Protein AF-W8B097-F1 (afdb_monomer_lite)

Foldseek 3Di:
DQVLLLVLLVQCPDPVRVVVCVVVNVVSVVVVVVVLVVLLVVLLVQLVVLLVLLQDPVDDLCRSLVSNVVSVVVLLVVCVVSVPFPLSVLVSVLLVLLLSQQVLLLVQLVDLVCLALVNLVSQLSNLVSVLVVCVVVVNNVSNCVRNVQSNLSSCLRNFDQADLVSLLVSCVSNLQQALSSLLSSCVPPPDDVVSNVSNNVSNCVGNQVVCVVVVHHDDNGDDSDDPDDDDRDNDRRPVVPDDDDDDPVVVD

Secondary structure (DSSP, 8-state):
-HHHHHHHHHHHH-TTTGGG-HHHHHHHHHHHHHHHHHHHHHHHHHHHTTHHHHT-SSS-HHHHHHHHHHHHHHHHHHHHHTT--HHHHHHHHHHHHHHHHHHHHHHHHH-TTT-SHHHHHHHHHHHHHHHHHHHHHT-HHHHHHHSHHHHHHHHHHHS--SSHHHHHHHHHHTTTS-HHHHHHHTTT----HHHHHHHHHHHIIIIIHHHHHTTPPP-SSPPS---PPPPPPSS--HHHH--SPPTTSTT-

InterPro domains:
  IPR002710 Dilute domain [PF01843] (91-188)
  IPR002710 Dilute domain [PS51126] (1-205)
  IPR002710 Dilute domain [SM01132] (91-195)
  IPR028842 Afadin [PTHR10398] (1-252)

Structure (mmCIF, N/CA/C/O backbone):
data_AF-W8B097-F1
#
_entry.id   AF-W8B097-F1
#
loop_
_atom_site.group_PDB
_atom_site.id
_atom_site.type_symbol
_atom_site.label_atom_id
_atom_site.label_alt_id
_atom_site.label_comp_id
_atom_site.label_asym_id
_atom_site.label_entity_id
_atom_site.label_seq_id
_atom_site.pdbx_PDB_ins_code
_atom_site.Cartn_x
_atom_site.Cartn_y
_atom_site.Cartn_z
_atom_site.occupancy
_atom_site.B_iso_or_equiv
_atom_site.auth_seq_id
_atom_site.auth_comp_id
_atom_site.auth_asym_id
_atom_site.auth_atom_id
_atom_site.pdbx_PDB_model_num
ATOM 1 N N . MET A 1 1 ? 17.555 -0.203 -13.695 1.00 93.00 1 MET A N 1
ATOM 2 C CA . MET A 1 1 ? 16.092 -0.201 -13.915 1.00 93.00 1 MET A CA 1
ATOM 3 C C . MET A 1 1 ? 15.719 0.664 -15.114 1.00 93.00 1 MET A C 1
ATOM 5 O O . MET A 1 1 ? 15.562 0.071 -16.164 1.00 93.00 1 MET A O 1
ATOM 9 N N . ALA A 1 2 ? 15.683 2.005 -15.012 1.00 92.88 2 ALA A N 1
ATOM 10 C CA . ALA A 1 2 ? 15.242 2.903 -16.100 1.00 92.88 2 ALA A CA 1
ATOM 11 C C . ALA A 1 2 ? 15.923 2.629 -17.456 1.00 92.88 2 ALA A C 1
ATOM 13 O O . ALA A 1 2 ? 15.257 2.301 -18.430 1.00 92.88 2 ALA A O 1
ATOM 14 N N . ASN A 1 3 ? 17.259 2.662 -17.496 1.00 93.31 3 ASN A N 1
ATOM 15 C CA . ASN A 1 3 ? 18.010 2.425 -18.736 1.00 93.31 3 ASN A CA 1
ATOM 16 C C . ASN A 1 3 ? 17.746 1.031 -19.325 1.00 93.31 3 ASN A C 1
ATOM 18 O O . ASN A 1 3 ? 17.606 0.888 -20.532 1.00 93.31 3 ASN A O 1
ATOM 22 N N . SER A 1 4 ? 17.664 0.003 -18.475 1.00 95.38 4 SER A N 1
ATOM 23 C CA . SER A 1 4 ? 17.402 -1.372 -18.911 1.00 95.38 4 SER A CA 1
ATOM 24 C C . SER A 1 4 ? 15.991 -1.528 -19.479 1.00 95.38 4 SER A C 1
ATOM 26 O O . SER A 1 4 ? 15.829 -2.221 -20.473 1.00 95.38 4 SER A O 1
ATOM 28 N N . SER A 1 5 ? 14.985 -0.872 -18.886 1.00 95.44 5 SER A N 1
ATOM 29 C CA . SER A 1 5 ? 13.608 -0.908 -19.391 1.00 95.44 5 SER A CA 1
ATOM 30 C C . SER A 1 5 ? 13.450 -0.123 -20.693 1.00 95.44 5 SER A C 1
ATOM 32 O O . SER A 1 5 ? 12.789 -0.607 -21.602 1.00 95.44 5 SER A O 1
ATOM 34 N N . GLU A 1 6 ? 14.105 1.035 -20.816 1.00 94.06 6 GLU A N 1
ATOM 35 C CA . GLU A 1 6 ? 14.140 1.820 -22.061 1.00 94.06 6 GLU A CA 1
ATOM 36 C C . GLU A 1 6 ? 14.826 1.035 -23.187 1.00 94.06 6 GLU A C 1
ATOM 38 O O . GLU A 1 6 ? 14.304 0.930 -24.294 1.00 94.06 6 GLU A O 1
ATOM 43 N N . PHE A 1 7 ? 15.980 0.422 -22.903 1.00 94.38 7 PHE A N 1
ATOM 44 C CA . PHE A 1 7 ? 16.701 -0.344 -23.914 1.00 94.38 7 PHE A CA 1
ATOM 45 C C . PHE A 1 7 ? 15.948 -1.615 -24.320 1.00 94.38 7 PHE A C 1
ATOM 47 O O . PHE A 1 7 ? 15.906 -1.962 -25.499 1.00 94.38 7 PHE A O 1
ATOM 54 N N . LEU A 1 8 ? 15.298 -2.280 -23.364 1.00 94.69 8 LEU A N 1
ATOM 55 C CA . LEU A 1 8 ? 14.417 -3.405 -23.656 1.00 94.69 8 LEU A CA 1
ATOM 56 C C . LEU A 1 8 ? 13.271 -2.997 -24.586 1.00 94.69 8 LEU A C 1
ATOM 58 O O . LEU A 1 8 ? 13.002 -3.708 -25.553 1.00 94.69 8 LEU A O 1
ATOM 62 N N . HIS A 1 9 ? 12.621 -1.865 -24.306 1.00 93.81 9 HIS A N 1
ATOM 63 C CA . HIS A 1 9 ? 11.564 -1.336 -25.162 1.00 93.81 9 HIS A CA 1
ATOM 64 C C . HIS A 1 9 ? 12.088 -1.076 -26.580 1.00 93.81 9 HIS A C 1
ATOM 66 O O . HIS A 1 9 ? 11.507 -1.568 -27.542 1.00 93.81 9 HIS A O 1
ATOM 72 N N . PHE A 1 10 ? 13.243 -0.417 -26.715 1.00 92.12 10 PHE A N 1
ATOM 73 C CA . PHE A 1 10 ? 13.871 -0.173 -28.016 1.00 92.12 10 PHE A CA 1
ATOM 74 C C . PHE A 1 10 ? 14.090 -1.464 -28.822 1.00 92.12 10 PHE A C 1
ATOM 76 O O . PHE A 1 10 ? 13.709 -1.537 -29.990 1.00 92.12 10 PHE A O 1
ATOM 83 N N . LEU A 1 11 ? 14.659 -2.502 -28.198 1.00 93.62 11 LEU A N 1
ATOM 84 C CA . LEU A 1 11 ? 14.900 -3.782 -28.872 1.00 93.62 11 LEU A CA 1
ATOM 85 C C . LEU A 1 11 ? 13.603 -4.473 -29.299 1.00 93.62 11 LEU A C 1
ATOM 87 O O . LEU A 1 11 ? 13.567 -5.073 -30.370 1.00 93.62 11 LEU A O 1
ATOM 91 N N . LYS A 1 12 ? 12.546 -4.389 -28.483 1.00 92.69 12 LYS A N 1
ATOM 92 C CA . LYS A 1 12 ? 11.236 -4.970 -28.806 1.00 92.69 12 LYS A CA 1
ATOM 93 C C . LYS A 1 12 ? 10.537 -4.232 -29.946 1.00 92.69 12 LYS A C 1
ATOM 95 O O . LYS A 1 12 ? 9.942 -4.887 -30.802 1.00 92.69 12 LYS A O 1
ATOM 100 N N . SER A 1 13 ? 10.619 -2.904 -29.951 1.00 90.94 13 SER A N 1
ATOM 101 C CA . SER A 1 13 ? 9.929 -2.027 -30.901 1.00 90.94 13 SER A CA 1
ATOM 102 C C . SER A 1 13 ? 10.590 -1.994 -32.283 1.00 90.94 13 SER A C 1
ATOM 104 O O . SER A 1 13 ? 9.914 -1.751 -33.285 1.00 90.94 13 SER A O 1
ATOM 106 N N . ASP A 1 14 ? 11.897 -2.262 -32.380 1.00 91.12 14 ASP A N 1
ATOM 1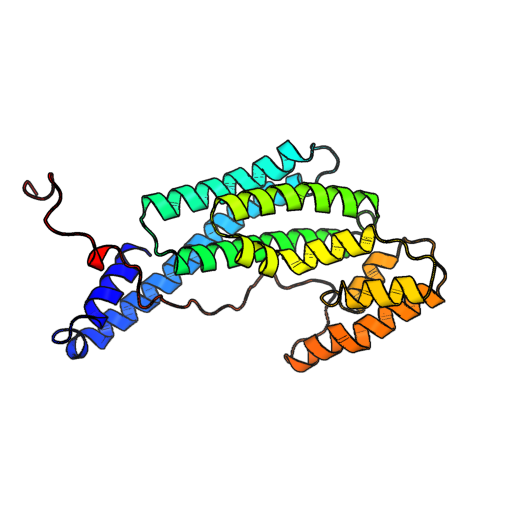07 C CA . ASP A 1 14 ? 12.596 -2.286 -33.666 1.00 91.12 14 ASP A CA 1
ATOM 108 C C . ASP A 1 14 ? 12.285 -3.566 -34.464 1.00 91.12 14 ASP A C 1
ATOM 110 O O . ASP A 1 14 ? 12.695 -4.678 -34.120 1.00 91.12 14 ASP A O 1
ATOM 114 N N . ARG A 1 15 ? 11.592 -3.402 -35.597 1.00 91.50 15 ARG A N 1
ATOM 115 C CA . ARG A 1 15 ? 11.165 -4.505 -36.474 1.00 91.50 15 ARG A CA 1
ATOM 116 C C . ARG A 1 15 ? 12.325 -5.351 -37.009 1.00 91.50 15 ARG A C 1
ATOM 118 O O . ARG A 1 15 ? 12.118 -6.522 -37.324 1.00 91.50 15 ARG A O 1
ATOM 125 N N . HIS A 1 16 ? 13.507 -4.769 -37.179 1.00 93.00 16 HIS A N 1
ATOM 126 C CA . HIS A 1 16 ? 14.660 -5.456 -37.749 1.00 93.00 16 HIS A CA 1
ATOM 127 C C . HIS A 1 16 ? 15.496 -6.148 -36.676 1.00 93.00 16 HIS A C 1
ATOM 129 O O . HIS A 1 16 ? 16.019 -7.226 -36.937 1.00 93.00 16 HIS A O 1
ATOM 135 N N . ILE A 1 17 ? 15.616 -5.559 -35.484 1.00 92.75 17 ILE A N 1
ATOM 136 C CA . ILE A 1 17 ? 16.474 -6.062 -34.402 1.00 92.75 17 ILE A CA 1
ATOM 137 C C . ILE A 1 17 ? 15.725 -7.038 -33.484 1.00 92.75 17 ILE A C 1
ATOM 139 O O . ILE A 1 17 ? 16.338 -7.967 -32.951 1.00 92.75 17 ILE A O 1
ATOM 143 N N . SER A 1 18 ? 14.410 -6.873 -33.308 1.00 93.44 18 SER A N 1
ATOM 144 C CA . SER A 1 18 ? 13.623 -7.619 -32.315 1.00 93.44 18 SER A CA 1
ATOM 145 C C . SER A 1 18 ? 13.780 -9.140 -32.442 1.00 93.44 18 SER A C 1
ATOM 147 O O . SER A 1 18 ? 14.115 -9.813 -31.468 1.00 93.44 18 SER A O 1
ATOM 149 N N . ALA A 1 19 ? 13.692 -9.682 -33.662 1.00 94.19 19 ALA A N 1
ATOM 150 C CA . ALA A 1 19 ? 13.805 -11.124 -33.902 1.00 94.19 19 ALA A CA 1
ATOM 151 C C . ALA A 1 19 ? 15.201 -11.713 -33.602 1.00 94.19 19 ALA A C 1
ATOM 153 O O . ALA A 1 19 ? 15.310 -12.903 -33.317 1.00 94.19 19 ALA A O 1
ATOM 154 N N . PHE A 1 20 ? 16.265 -10.903 -33.646 1.00 95.31 20 PHE A N 1
ATOM 155 C CA . PHE A 1 20 ? 17.644 -11.357 -33.410 1.00 95.31 20 PHE A CA 1
ATOM 156 C C . PHE A 1 20 ? 18.143 -11.063 -31.992 1.00 95.31 20 PHE A C 1
ATOM 158 O O . PHE A 1 20 ? 19.215 -11.526 -31.610 1.00 95.31 20 PHE A O 1
ATOM 165 N N . SER A 1 21 ? 17.385 -10.296 -31.205 1.00 95.62 21 SER A N 1
ATOM 166 C CA . SER A 1 21 ? 17.798 -9.809 -29.885 1.00 95.62 21 SER A CA 1
ATOM 167 C C . SER A 1 21 ? 17.088 -10.498 -28.718 1.00 95.62 21 SER A C 1
ATOM 169 O O . SER A 1 21 ? 17.225 -10.041 -27.588 1.00 95.62 21 SER A O 1
ATOM 171 N N . VAL A 1 22 ? 16.377 -11.608 -28.952 1.00 95.88 22 VAL A N 1
ATOM 172 C CA . VAL A 1 22 ? 15.546 -12.302 -27.943 1.00 95.88 22 VAL A CA 1
ATOM 173 C C . VAL A 1 22 ? 16.305 -12.572 -26.639 1.00 95.88 22 VAL A C 1
ATOM 175 O O . VAL A 1 22 ? 15.839 -12.187 -25.572 1.00 95.88 22 VAL A O 1
ATOM 178 N N . GLN A 1 23 ? 17.523 -13.117 -26.715 1.00 96.62 23 GLN A N 1
ATOM 179 C CA . GLN A 1 23 ? 18.340 -13.374 -25.522 1.00 96.62 23 GLN A CA 1
ATOM 180 C C . GLN A 1 23 ? 18.694 -12.082 -24.764 1.00 96.62 23 GLN A C 1
ATOM 182 O O . GLN A 1 23 ? 18.663 -12.043 -23.537 1.00 96.62 23 GLN A O 1
ATOM 187 N N . ALA A 1 24 ? 19.020 -11.001 -25.478 1.00 96.06 24 ALA A N 1
ATOM 188 C CA . ALA A 1 24 ? 19.292 -9.712 -24.847 1.00 96.06 24 ALA A CA 1
ATOM 189 C C . ALA A 1 24 ? 18.024 -9.124 -24.206 1.00 96.06 24 ALA A C 1
ATOM 191 O O . ALA A 1 24 ? 18.102 -8.540 -23.127 1.00 96.06 24 ALA A O 1
ATOM 192 N N . GLN A 1 25 ? 16.858 -9.308 -24.835 1.00 96.44 25 GLN A N 1
ATOM 193 C CA . GLN A 1 25 ? 15.573 -8.876 -24.287 1.00 96.44 25 GLN A CA 1
ATOM 194 C C . GLN A 1 25 ? 15.241 -9.607 -22.978 1.00 96.44 25 GLN A C 1
ATOM 196 O O . GLN A 1 25 ? 14.824 -8.964 -22.015 1.00 96.44 25 GLN A O 1
ATOM 201 N N . GLU A 1 26 ? 15.471 -10.919 -22.913 1.00 96.25 26 GLU A N 1
ATOM 202 C CA . GLU A 1 26 ? 15.297 -11.719 -21.692 1.00 96.25 26 GLU A CA 1
ATOM 203 C C . GLU A 1 26 ? 16.220 -11.228 -20.568 1.00 96.25 26 GLU A C 1
ATOM 205 O O . GLU A 1 26 ? 15.744 -10.871 -19.489 1.00 96.25 26 GLU A O 1
ATOM 210 N N . VAL A 1 27 ? 17.521 -11.086 -20.846 1.00 97.31 27 VAL A N 1
ATOM 211 C CA . VAL A 1 27 ? 18.508 -10.592 -19.868 1.00 97.31 27 VAL A CA 1
ATOM 212 C C . VAL A 1 27 ? 18.146 -9.194 -19.356 1.00 97.31 27 VAL A C 1
ATOM 214 O O . VAL A 1 27 ? 18.276 -8.901 -18.162 1.00 97.31 27 VAL A O 1
ATOM 217 N N . LEU A 1 28 ? 17.676 -8.304 -20.234 1.00 96.75 28 LEU A N 1
ATOM 218 C CA . LEU A 1 28 ? 17.241 -6.966 -19.836 1.00 96.75 28 LEU A CA 1
ATOM 219 C C . LEU A 1 28 ? 15.964 -7.010 -18.990 1.00 96.75 28 LEU A C 1
ATOM 221 O O . LEU A 1 28 ? 15.888 -6.281 -18.001 1.00 96.75 28 LEU A O 1
ATOM 225 N N . ALA A 1 29 ? 14.993 -7.862 -19.324 1.00 95.88 29 ALA A N 1
ATOM 226 C CA . ALA A 1 29 ? 13.774 -8.030 -18.534 1.00 95.88 29 ALA A CA 1
ATOM 227 C C . ALA A 1 29 ? 14.092 -8.525 -17.113 1.00 95.88 29 ALA A C 1
ATOM 229 O O . ALA A 1 29 ? 13.639 -7.923 -16.135 1.00 95.88 29 ALA A O 1
ATOM 230 N N . GLU A 1 30 ? 14.950 -9.539 -16.983 1.00 96.00 30 GLU A N 1
ATOM 231 C CA . GLU A 1 30 ? 15.433 -10.040 -15.689 1.00 96.00 30 GLU A CA 1
ATOM 232 C C . GLU A 1 30 ? 16.208 -8.973 -14.905 1.00 96.00 30 GLU A C 1
ATOM 234 O O . GLU A 1 30 ? 16.053 -8.831 -13.686 1.00 96.00 30 GLU A O 1
ATOM 239 N N . SER A 1 31 ? 17.013 -8.166 -15.603 1.00 96.81 31 SER A N 1
ATOM 240 C CA . SER A 1 31 ? 17.747 -7.049 -15.001 1.00 96.81 31 SER A CA 1
ATOM 241 C C . SER A 1 31 ? 16.802 -5.978 -14.454 1.00 96.81 31 SER A C 1
ATOM 243 O O . SER A 1 31 ? 17.041 -5.438 -13.369 1.00 96.81 31 SER A O 1
ATOM 245 N N . VAL A 1 32 ? 15.713 -5.667 -15.169 1.00 96.81 32 VAL A N 1
ATOM 246 C CA . VAL A 1 32 ? 14.675 -4.737 -14.696 1.00 96.81 32 VAL A CA 1
ATOM 247 C C . VAL A 1 32 ? 13.980 -5.302 -13.461 1.00 96.81 32 VAL A C 1
ATOM 249 O O . VAL A 1 32 ? 13.890 -4.590 -12.461 1.00 96.81 32 VAL A O 1
ATOM 252 N N . GLN A 1 33 ? 13.568 -6.572 -13.486 1.00 95.88 33 GLN A N 1
ATOM 253 C CA . GLN A 1 33 ? 12.932 -7.239 -12.344 1.00 95.88 33 GLN A CA 1
ATOM 254 C C . GLN A 1 33 ? 13.832 -7.250 -11.104 1.00 95.88 33 GLN A C 1
ATOM 256 O O . GLN A 1 33 ? 13.404 -6.873 -10.012 1.00 95.88 33 GLN A O 1
ATOM 261 N N . THR A 1 34 ? 15.103 -7.618 -11.270 1.00 96.38 34 THR A N 1
ATOM 262 C CA . THR A 1 34 ? 16.076 -7.656 -10.172 1.00 96.38 34 THR A CA 1
ATOM 263 C C . THR A 1 34 ? 16.327 -6.263 -9.602 1.00 96.38 34 THR A C 1
ATOM 265 O O . THR A 1 34 ? 16.314 -6.082 -8.383 1.00 96.38 34 THR A O 1
ATOM 268 N N . ALA A 1 35 ? 16.510 -5.259 -10.465 1.00 96.94 35 ALA A N 1
ATOM 269 C CA . ALA A 1 35 ? 16.709 -3.882 -10.028 1.00 96.94 35 ALA A CA 1
ATOM 270 C C . ALA A 1 35 ? 15.474 -3.319 -9.308 1.00 96.94 35 ALA A C 1
ATOM 272 O O . ALA A 1 35 ? 15.629 -2.646 -8.292 1.00 96.94 35 ALA A O 1
ATOM 273 N N . PHE A 1 36 ? 14.268 -3.613 -9.801 1.00 97.19 36 PHE A N 1
ATOM 274 C CA . PHE A 1 36 ? 13.013 -3.213 -9.166 1.00 97.19 36 PHE A CA 1
ATOM 275 C C . PHE A 1 36 ? 12.879 -3.826 -7.770 1.00 97.19 36 PHE A C 1
ATOM 277 O O . PHE A 1 36 ? 12.673 -3.099 -6.801 1.00 97.19 36 PHE A O 1
ATOM 284 N N . ARG A 1 37 ? 13.081 -5.145 -7.640 1.00 96.12 37 ARG A N 1
ATOM 285 C CA . ARG A 1 37 ? 13.034 -5.845 -6.347 1.00 96.12 37 ARG A CA 1
ATOM 286 C C . ARG A 1 37 ? 14.025 -5.257 -5.344 1.00 96.12 37 ARG A C 1
ATOM 288 O O . ARG A 1 37 ? 13.660 -4.999 -4.201 1.00 96.12 37 ARG A O 1
ATOM 295 N N . ASN A 1 38 ? 15.263 -5.012 -5.770 1.00 97.06 38 ASN A N 1
ATOM 296 C CA . ASN A 1 38 ? 16.281 -4.424 -4.900 1.00 97.06 38 ASN A CA 1
ATOM 297 C C . ASN A 1 38 ? 15.905 -3.001 -4.469 1.00 97.06 38 ASN A C 1
ATOM 299 O O . ASN A 1 38 ? 16.055 -2.668 -3.298 1.00 97.06 38 ASN A O 1
ATOM 303 N N . LEU A 1 39 ? 15.367 -2.188 -5.383 1.00 97.31 39 LEU A N 1
ATOM 304 C CA . LEU A 1 39 ? 14.930 -0.829 -5.072 1.00 97.31 39 LEU A CA 1
ATOM 305 C C . LEU A 1 39 ? 13.760 -0.813 -4.077 1.00 97.31 39 LEU A C 1
ATOM 307 O O . LEU A 1 39 ? 13.784 -0.041 -3.120 1.00 97.31 39 LEU A O 1
ATOM 311 N N . VAL A 1 40 ? 12.772 -1.694 -4.264 1.00 97.06 40 VAL A N 1
ATOM 312 C CA . VAL A 1 40 ? 11.673 -1.888 -3.305 1.00 97.06 40 VAL A CA 1
ATOM 313 C C . VAL A 1 40 ? 12.227 -2.268 -1.933 1.00 97.06 40 VAL A C 1
ATOM 315 O O . VAL A 1 40 ? 11.826 -1.678 -0.934 1.00 97.06 40 VAL A O 1
ATOM 318 N N . ASN A 1 41 ? 13.183 -3.198 -1.870 1.00 96.88 41 ASN A N 1
ATOM 319 C CA . ASN A 1 41 ? 13.795 -3.613 -0.607 1.00 96.88 41 ASN A CA 1
ATOM 320 C C . ASN A 1 41 ? 14.541 -2.468 0.092 1.00 96.88 41 ASN A C 1
ATOM 322 O O . ASN A 1 41 ? 14.410 -2.330 1.305 1.00 96.88 41 ASN A O 1
ATOM 326 N N . CYS A 1 42 ? 15.267 -1.619 -0.643 1.00 98.19 42 CYS A N 1
ATOM 327 C CA . CYS A 1 42 ? 15.917 -0.438 -0.067 1.00 98.19 42 CYS A CA 1
ATOM 328 C C . CYS A 1 42 ? 14.901 0.483 0.622 1.00 98.19 42 CYS A C 1
ATOM 330 O O . CYS A 1 42 ? 15.055 0.791 1.803 1.00 98.19 42 CYS A O 1
ATOM 332 N N . PHE A 1 43 ? 13.815 0.846 -0.066 1.00 98.19 43 PHE A N 1
ATOM 333 C CA . PHE A 1 43 ? 12.801 1.724 0.524 1.00 98.19 43 PHE A CA 1
ATOM 334 C C . PHE A 1 43 ? 11.986 1.051 1.631 1.00 98.19 43 PHE A C 1
ATOM 336 O O . PHE A 1 43 ? 11.601 1.719 2.584 1.00 98.19 43 PHE A O 1
ATOM 343 N N . ARG A 1 44 ? 11.763 -0.268 1.573 1.00 97.50 44 ARG A N 1
ATOM 344 C CA . ARG A 1 44 ? 11.165 -1.019 2.691 1.00 97.50 44 ARG A CA 1
ATOM 345 C C . ARG A 1 44 ? 12.041 -0.966 3.942 1.00 97.50 44 ARG A C 1
ATOM 347 O O . ARG A 1 44 ? 11.515 -0.777 5.036 1.00 97.50 44 ARG A O 1
ATOM 354 N N . MET A 1 45 ? 13.362 -1.082 3.790 1.00 97.75 45 MET A N 1
ATOM 355 C CA . MET A 1 45 ? 14.300 -0.937 4.906 1.00 97.75 45 MET A CA 1
ATOM 356 C C . MET A 1 45 ? 14.258 0.475 5.495 1.00 97.75 45 MET A C 1
ATOM 358 O O . MET A 1 45 ? 14.203 0.611 6.713 1.00 97.75 45 MET A O 1
ATOM 362 N N . GLU A 1 46 ? 14.209 1.517 4.665 1.00 98.06 46 GLU A N 1
ATOM 363 C CA . GLU A 1 46 ? 14.055 2.900 5.142 1.00 98.06 46 GLU A CA 1
ATOM 364 C C . GLU A 1 46 ? 12.707 3.114 5.854 1.00 98.06 46 GLU A C 1
ATOM 366 O O . GLU A 1 46 ? 12.674 3.647 6.960 1.00 98.06 46 GLU A O 1
ATOM 371 N N . LEU A 1 47 ? 11.598 2.619 5.291 1.00 98.38 47 LEU A N 1
ATOM 372 C CA . LEU A 1 47 ? 10.277 2.671 5.931 1.00 98.38 47 LEU A CA 1
ATOM 373 C C . LEU A 1 47 ? 10.248 1.918 7.268 1.00 98.38 47 LEU A C 1
ATOM 375 O O . LEU A 1 47 ? 9.631 2.375 8.225 1.00 98.38 47 LEU A O 1
ATOM 379 N N . SER A 1 48 ? 10.941 0.782 7.377 1.00 97.25 48 SER A N 1
ATOM 380 C CA . SER A 1 48 ? 11.001 0.014 8.631 1.00 97.25 48 SER A CA 1
ATOM 381 C C . SER A 1 48 ? 11.570 0.829 9.800 1.00 97.25 48 SER A C 1
ATOM 383 O O . SER A 1 48 ? 11.205 0.600 10.950 1.00 97.25 48 SER A O 1
ATOM 385 N N . GLN A 1 49 ? 12.420 1.818 9.504 1.00 96.75 49 GLN A N 1
ATOM 386 C CA . GLN A 1 49 ? 13.042 2.687 10.502 1.00 96.75 49 GLN A CA 1
ATOM 387 C C . GLN A 1 49 ? 12.131 3.835 10.951 1.00 96.75 49 GLN A C 1
ATOM 389 O O . GLN A 1 49 ? 12.452 4.485 11.947 1.00 96.75 49 GLN A O 1
ATOM 394 N N . THR A 1 50 ? 11.035 4.093 10.227 1.00 97.56 50 THR A N 1
ATOM 395 C CA . THR A 1 50 ? 10.095 5.194 10.490 1.00 97.56 50 THR A CA 1
ATOM 396 C C . THR A 1 50 ? 8.725 4.716 10.972 1.00 97.56 50 THR A C 1
ATOM 398 O O . THR A 1 50 ? 8.016 5.461 11.650 1.00 97.56 50 THR A O 1
ATOM 401 N N . LEU A 1 51 ? 8.337 3.475 10.661 1.00 97.31 51 LEU A N 1
ATOM 402 C CA . LEU A 1 51 ? 6.993 2.970 10.954 1.00 97.31 51 LEU A CA 1
ATOM 403 C C . LEU A 1 51 ? 6.712 2.776 12.451 1.00 97.31 51 LEU A C 1
ATOM 405 O O . LEU A 1 51 ? 5.571 2.937 12.874 1.00 97.31 51 LEU A O 1
ATOM 409 N N . ASN A 1 52 ? 7.732 2.531 13.277 1.00 95.12 52 ASN A N 1
ATOM 410 C CA . ASN A 1 52 ? 7.551 2.499 14.734 1.00 95.12 52 ASN A CA 1
ATOM 411 C C . ASN A 1 52 ? 7.165 3.881 15.284 1.00 95.12 52 ASN A C 1
ATOM 413 O O . ASN A 1 52 ? 6.303 3.998 16.148 1.00 95.12 52 ASN A O 1
ATOM 417 N N . GLN A 1 53 ? 7.769 4.947 14.757 1.00 96.44 53 GLN A N 1
ATOM 418 C CA . GLN A 1 53 ? 7.439 6.329 15.099 1.00 96.44 53 GLN A CA 1
ATOM 419 C C . GLN A 1 53 ? 6.062 6.707 14.545 1.00 96.44 53 GLN A C 1
ATOM 421 O O . GLN A 1 53 ? 5.286 7.377 15.224 1.00 96.44 53 GLN A O 1
ATOM 426 N N . PHE A 1 54 ? 5.723 6.210 13.352 1.00 97.81 54 PHE A N 1
ATOM 427 C CA . PHE A 1 54 ? 4.389 6.346 12.765 1.00 97.81 54 PHE A CA 1
ATOM 428 C C . PHE A 1 54 ? 3.283 5.669 13.587 1.00 97.81 54 PHE A C 1
ATOM 430 O O . PHE A 1 54 ? 2.115 6.017 13.439 1.00 97.81 54 PHE A O 1
ATOM 437 N N . LEU A 1 55 ? 3.643 4.751 14.484 1.00 97.06 55 LEU A N 1
ATOM 438 C CA . LEU A 1 55 ? 2.760 4.071 15.435 1.00 97.06 55 LEU A CA 1
ATOM 439 C C . LEU A 1 55 ? 3.068 4.468 16.889 1.00 97.06 55 LEU A C 1
ATOM 441 O O . LEU A 1 55 ? 2.750 3.729 17.813 1.00 97.06 55 LEU A O 1
ATOM 445 N N . SER A 1 56 ? 3.696 5.627 17.115 1.00 95.12 56 SER A N 1
ATOM 446 C CA . SER A 1 56 ? 3.946 6.148 18.464 1.00 95.12 56 SER A CA 1
ATOM 447 C C . SER A 1 56 ? 2.794 7.030 18.950 1.00 95.12 56 SER A C 1
ATOM 449 O O . SER A 1 56 ? 2.315 7.878 18.193 1.00 95.12 56 SER A O 1
ATOM 451 N N . GLU A 1 57 ? 2.407 6.891 20.221 1.00 91.81 57 GLU A N 1
ATOM 452 C CA . GLU A 1 57 ? 1.447 7.778 20.913 1.00 91.81 57 GLU A CA 1
ATOM 453 C C . GLU A 1 57 ? 2.056 9.142 21.265 1.00 91.81 57 GLU A C 1
ATOM 455 O O . GLU A 1 57 ? 1.340 10.106 21.508 1.00 91.81 57 GLU A O 1
ATOM 460 N N . THR A 1 58 ? 3.387 9.234 21.316 1.00 92.94 58 THR A N 1
ATOM 461 C CA . THR A 1 58 ? 4.093 10.422 21.827 1.00 92.94 58 THR A CA 1
ATOM 462 C C . THR A 1 58 ? 4.427 11.452 20.755 1.00 92.94 58 THR A C 1
ATOM 464 O O . THR A 1 58 ? 4.893 12.543 21.079 1.00 92.94 58 THR A O 1
ATOM 467 N N . ILE A 1 59 ? 4.227 11.102 19.485 1.00 95.94 59 ILE A N 1
ATOM 468 C CA . ILE A 1 59 ? 4.547 11.944 18.331 1.00 95.94 59 ILE A CA 1
ATOM 469 C C . ILE A 1 59 ? 3.232 12.482 17.766 1.00 95.94 59 ILE A C 1
ATOM 471 O O . ILE A 1 59 ? 2.263 11.738 17.637 1.00 95.94 59 ILE A O 1
ATOM 475 N N . ASP A 1 60 ? 3.178 13.766 17.425 1.00 96.81 60 ASP A N 1
ATOM 476 C CA . ASP A 1 60 ? 2.002 14.345 16.776 1.00 96.81 60 ASP A CA 1
ATOM 477 C C . ASP A 1 60 ? 1.792 13.771 15.358 1.00 96.81 60 ASP A C 1
ATOM 479 O O . ASP A 1 60 ? 2.694 13.177 14.761 1.00 96.81 60 ASP A O 1
ATOM 483 N N . HIS A 1 61 ? 0.578 13.905 14.819 1.00 97.12 61 HIS A N 1
ATOM 484 C CA . HIS A 1 61 ? 0.209 13.280 13.543 1.00 97.12 61 HIS A CA 1
ATOM 485 C C . HIS A 1 61 ? 1.058 13.779 12.368 1.00 97.12 61 HIS A C 1
ATOM 487 O O . HIS A 1 61 ? 1.504 12.956 11.566 1.00 97.12 61 HIS A O 1
ATOM 493 N N . ASP A 1 62 ? 1.327 15.086 12.295 1.00 97.62 62 ASP A N 1
ATOM 494 C CA . ASP A 1 62 ? 2.099 15.699 11.213 1.00 97.62 62 ASP A CA 1
ATOM 495 C C . ASP A 1 62 ? 3.559 15.244 11.239 1.00 97.62 62 ASP A C 1
ATOM 497 O O . ASP A 1 62 ? 4.101 14.843 10.207 1.00 97.62 62 ASP A O 1
ATOM 501 N N . SER A 1 63 ? 4.195 15.234 12.413 1.00 97.88 63 SER A N 1
ATOM 502 C CA . SER A 1 63 ? 5.572 14.755 12.569 1.00 97.88 63 SER A CA 1
ATOM 503 C C . SER A 1 63 ? 5.692 13.263 12.255 1.00 97.88 63 SER A C 1
ATOM 505 O O . SER A 1 63 ? 6.607 12.850 11.539 1.00 97.88 63 SER A O 1
ATOM 507 N N . ALA A 1 64 ? 4.760 12.444 12.753 1.00 97.69 64 ALA A N 1
ATOM 508 C CA . ALA A 1 64 ? 4.743 11.004 12.513 1.00 97.69 64 ALA A CA 1
ATOM 509 C C . ALA A 1 64 ? 4.581 10.689 11.017 1.00 97.69 64 ALA A C 1
ATOM 511 O O . ALA A 1 64 ? 5.385 9.946 10.446 1.00 97.69 64 ALA A O 1
ATOM 512 N N . ALA A 1 65 ? 3.580 11.288 10.363 1.00 98.19 65 ALA A N 1
ATOM 513 C CA . ALA A 1 65 ? 3.368 11.134 8.927 1.00 98.19 65 ALA A CA 1
ATOM 514 C C . ALA A 1 65 ? 4.528 11.724 8.113 1.00 98.19 65 ALA A C 1
ATOM 516 O O . ALA A 1 65 ? 4.955 11.120 7.131 1.00 98.19 65 ALA A O 1
ATOM 517 N N . GLY A 1 66 ? 5.101 12.847 8.551 1.00 98.44 66 GLY A N 1
ATOM 518 C CA . GLY A 1 66 ? 6.236 13.514 7.915 1.00 98.44 66 GLY A CA 1
ATOM 519 C C . GLY A 1 66 ? 7.467 12.617 7.753 1.00 98.44 66 GLY A C 1
ATOM 520 O O . GLY A 1 66 ? 8.133 12.670 6.715 1.00 98.44 66 GLY A O 1
ATOM 521 N N . LEU A 1 67 ? 7.745 11.736 8.720 1.00 98.19 67 LEU A N 1
ATOM 522 C CA . LEU A 1 67 ? 8.840 10.761 8.622 1.00 98.19 67 LEU A CA 1
ATOM 523 C C . LEU A 1 67 ? 8.611 9.752 7.488 1.00 98.19 67 LEU A C 1
ATOM 525 O O . LEU A 1 67 ? 9.512 9.504 6.686 1.00 98.19 67 LEU A O 1
ATOM 529 N N . VAL A 1 68 ? 7.398 9.205 7.378 1.00 98.62 68 VAL A N 1
ATOM 530 C CA . VAL A 1 68 ? 7.025 8.278 6.296 1.00 98.62 68 VAL A CA 1
ATOM 531 C C . VAL A 1 68 ? 7.018 9.002 4.946 1.00 98.62 68 VAL A C 1
ATOM 533 O O . VAL A 1 68 ? 7.601 8.519 3.973 1.00 98.62 68 VAL A O 1
ATOM 536 N N . LEU A 1 69 ? 6.439 10.205 4.895 1.00 98.75 69 LEU A N 1
ATOM 537 C CA . LEU A 1 69 ? 6.393 11.053 3.702 1.00 98.75 69 LEU A CA 1
ATOM 538 C C . LEU A 1 69 ? 7.781 11.462 3.206 1.00 98.75 69 LEU A C 1
ATOM 540 O O . LEU A 1 69 ? 7.969 11.623 2.003 1.00 98.75 69 LEU A O 1
ATOM 544 N N . THR A 1 70 ? 8.768 11.589 4.092 1.00 98.69 70 THR A N 1
ATOM 545 C CA . THR A 1 70 ? 10.157 11.865 3.700 1.00 98.69 70 THR A CA 1
ATOM 546 C C . THR A 1 70 ? 10.738 10.717 2.873 1.00 98.69 70 THR A C 1
ATOM 548 O O . THR A 1 70 ? 11.375 10.959 1.843 1.00 98.69 70 THR A O 1
ATOM 551 N N . VAL A 1 71 ? 10.471 9.466 3.262 1.00 98.75 71 VAL A N 1
ATOM 552 C CA . VAL A 1 71 ? 10.912 8.278 2.512 1.00 98.75 71 VAL A CA 1
ATOM 553 C C . VAL A 1 71 ? 10.169 8.183 1.176 1.00 98.75 71 VAL A C 1
ATOM 555 O O . VAL A 1 71 ? 10.798 8.090 0.121 1.00 98.75 71 VAL A O 1
ATOM 558 N N . LEU A 1 72 ? 8.836 8.292 1.195 1.00 98.81 72 LEU A N 1
ATOM 559 C CA . LEU A 1 72 ? 8.008 8.256 -0.019 1.00 98.81 72 LEU A CA 1
ATOM 560 C C . LEU A 1 72 ? 8.364 9.391 -1.000 1.00 98.81 72 LEU A C 1
ATOM 562 O O . LEU A 1 72 ? 8.483 9.175 -2.208 1.00 98.81 72 LEU A O 1
ATOM 566 N N . GLY A 1 73 ? 8.604 10.595 -0.482 1.00 98.69 73 GLY A N 1
ATOM 567 C CA . GLY A 1 73 ? 9.046 11.760 -1.244 1.00 98.69 73 GLY A CA 1
ATOM 568 C C . GLY A 1 73 ? 10.418 11.558 -1.880 1.00 98.69 73 GLY A C 1
ATOM 569 O O . GLY A 1 73 ? 10.601 11.880 -3.056 1.00 98.69 73 GLY A O 1
ATOM 570 N N . SER A 1 74 ? 11.360 10.966 -1.143 1.00 98.56 74 SER A N 1
ATOM 571 C CA . SER A 1 74 ? 12.698 10.636 -1.648 1.00 98.56 74 SER A CA 1
ATOM 572 C C . SER A 1 74 ? 12.641 9.594 -2.766 1.00 98.56 74 SER A C 1
ATOM 574 O O . SER A 1 74 ? 13.297 9.764 -3.800 1.00 98.56 74 SER A O 1
ATOM 576 N N . ALA A 1 75 ? 11.792 8.570 -2.620 1.00 98.50 75 ALA A N 1
ATOM 577 C CA . ALA A 1 75 ? 11.518 7.605 -3.680 1.00 98.50 75 ALA A CA 1
ATOM 578 C C . ALA A 1 75 ? 10.954 8.287 -4.934 1.00 98.50 75 ALA A C 1
ATOM 580 O O . ALA A 1 75 ? 11.487 8.100 -6.031 1.00 98.50 75 ALA A O 1
ATOM 581 N N . MET A 1 76 ? 9.942 9.149 -4.785 1.00 98.50 76 MET A N 1
ATOM 582 C CA . MET A 1 76 ? 9.337 9.853 -5.920 1.00 98.50 76 MET A CA 1
ATOM 583 C C . MET A 1 76 ? 10.337 10.769 -6.636 1.00 98.50 76 MET A C 1
ATOM 585 O O . MET A 1 76 ? 10.409 10.789 -7.868 1.00 98.50 76 MET A O 1
ATOM 589 N N . ALA A 1 77 ? 11.143 11.512 -5.873 1.00 98.38 77 ALA A N 1
ATOM 590 C CA . ALA A 1 77 ? 12.175 12.387 -6.415 1.00 98.38 77 ALA A CA 1
ATOM 591 C C . ALA A 1 77 ? 13.227 11.601 -7.211 1.00 98.38 77 ALA A C 1
ATOM 593 O O . ALA A 1 77 ? 13.606 12.018 -8.310 1.00 98.38 77 ALA A O 1
ATOM 594 N N . LEU A 1 78 ? 13.664 10.445 -6.699 1.00 98.12 78 LEU A N 1
ATOM 595 C CA . LEU A 1 78 ? 14.599 9.562 -7.394 1.00 98.12 78 LEU A CA 1
ATOM 596 C C . LEU A 1 78 ? 14.015 9.056 -8.719 1.00 98.12 78 LEU A C 1
ATOM 598 O O . LEU A 1 78 ? 14.674 9.172 -9.754 1.00 98.12 78 LEU A O 1
ATOM 602 N N . LEU A 1 79 ? 12.784 8.536 -8.703 1.00 97.31 79 LEU A N 1
ATOM 603 C CA . LEU A 1 79 ? 12.126 7.985 -9.892 1.00 97.31 79 LEU A CA 1
ATOM 604 C C . LEU A 1 79 ? 11.921 9.048 -10.977 1.00 97.31 79 LEU A C 1
ATOM 606 O O . LEU A 1 79 ? 12.249 8.799 -12.139 1.00 97.31 79 LEU A O 1
ATOM 610 N N . ARG A 1 80 ? 11.485 10.259 -10.602 1.00 96.06 80 ARG A N 1
ATOM 611 C CA . ARG A 1 80 ? 11.357 11.398 -11.528 1.00 96.06 80 ARG A CA 1
ATOM 612 C C . ARG A 1 80 ? 12.701 11.824 -12.109 1.00 96.06 80 ARG A C 1
ATOM 614 O O . ARG A 1 80 ? 12.810 12.014 -13.318 1.00 96.06 80 ARG A O 1
ATOM 621 N N . ARG A 1 81 ? 13.740 11.941 -11.273 1.00 96.00 81 ARG A N 1
ATOM 622 C CA . ARG A 1 81 ? 15.092 12.312 -11.724 1.00 96.00 81 ARG A CA 1
ATOM 623 C C . ARG A 1 81 ? 15.655 11.296 -12.715 1.00 96.00 81 ARG A C 1
ATOM 625 O O . ARG A 1 81 ? 16.295 11.682 -13.688 1.00 96.00 81 ARG A O 1
ATOM 632 N N . CYS A 1 82 ? 15.396 10.014 -12.482 1.00 94.50 82 CYS A N 1
ATOM 633 C CA . CYS A 1 82 ? 15.803 8.927 -13.366 1.00 94.50 82 CYS A CA 1
ATOM 634 C C . CYS A 1 82 ? 14.834 8.688 -14.536 1.00 94.50 82 CYS A C 1
ATOM 636 O O . CYS A 1 82 ? 15.061 7.748 -15.293 1.00 94.50 82 CYS A O 1
ATOM 638 N N . ARG A 1 83 ? 13.777 9.506 -14.677 1.00 92.56 83 ARG A N 1
ATOM 639 C CA . ARG A 1 83 ? 12.728 9.383 -15.703 1.00 92.56 83 ARG A CA 1
ATOM 640 C C . ARG A 1 83 ? 12.169 7.964 -15.814 1.00 92.56 83 ARG A C 1
ATOM 642 O O . ARG A 1 83 ? 11.987 7.433 -16.904 1.00 92.56 83 ARG A O 1
ATOM 649 N N . VAL A 1 84 ? 11.938 7.327 -14.670 1.00 95.25 84 VAL A N 1
ATOM 650 C CA . VAL A 1 84 ? 11.332 5.997 -14.635 1.00 95.25 84 VAL A CA 1
ATOM 651 C C . VAL A 1 84 ? 9.905 6.088 -15.171 1.00 95.25 84 VAL A C 1
ATOM 653 O O . VAL A 1 84 ? 9.162 7.000 -14.812 1.00 95.25 84 VAL A O 1
ATOM 656 N N . ASN A 1 85 ? 9.526 5.122 -16.008 1.00 95.25 85 ASN A N 1
ATOM 657 C CA . ASN A 1 85 ? 8.181 5.006 -16.558 1.00 95.25 85 ASN A CA 1
ATOM 658 C C . ASN A 1 85 ? 7.103 5.055 -15.450 1.00 95.25 85 ASN A C 1
ATOM 660 O O . ASN A 1 85 ? 7.282 4.501 -14.357 1.00 95.25 85 ASN A O 1
ATOM 664 N N . ALA A 1 86 ? 5.973 5.707 -15.733 1.00 94.88 86 ALA A N 1
ATOM 665 C CA . ALA A 1 86 ? 4.885 5.885 -14.775 1.00 94.88 86 ALA A CA 1
ATOM 666 C C . ALA A 1 86 ? 4.315 4.549 -14.265 1.00 94.88 86 ALA A C 1
ATOM 668 O O . ALA A 1 86 ? 4.083 4.410 -13.067 1.00 94.88 86 ALA A O 1
ATOM 669 N N . ALA A 1 87 ? 4.182 3.530 -15.120 1.00 95.88 87 ALA A N 1
ATOM 670 C CA . ALA A 1 87 ? 3.686 2.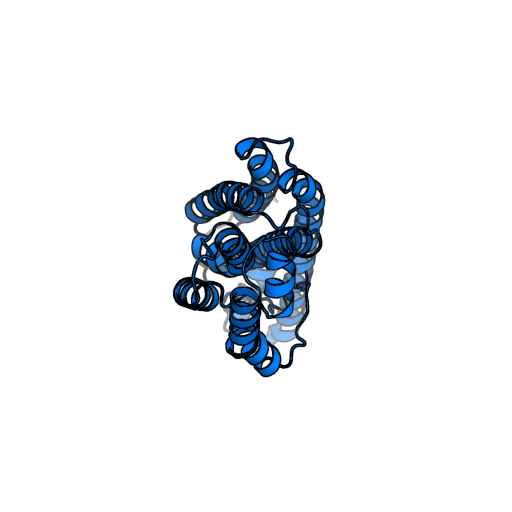213 -14.719 1.00 95.88 87 ALA A CA 1
ATOM 671 C C . ALA A 1 87 ? 4.628 1.512 -13.726 1.00 95.88 87 ALA A C 1
ATOM 673 O O . ALA A 1 87 ? 4.174 0.890 -12.766 1.00 95.88 87 ALA A O 1
ATOM 674 N N . LEU A 1 88 ? 5.948 1.634 -13.915 1.00 96.75 88 LEU A N 1
ATOM 675 C CA . LEU A 1 88 ? 6.936 1.113 -12.960 1.00 96.75 88 LEU A CA 1
ATOM 676 C C . LEU A 1 88 ? 6.917 1.910 -11.649 1.00 96.75 88 LEU A C 1
ATOM 678 O O . LEU A 1 88 ? 7.091 1.339 -10.575 1.00 96.75 88 LEU A O 1
ATOM 682 N N . THR A 1 89 ? 6.671 3.219 -11.730 1.00 97.81 89 THR A N 1
ATOM 683 C CA . THR A 1 89 ? 6.510 4.088 -10.556 1.00 97.81 89 THR A CA 1
ATOM 684 C C . THR A 1 89 ? 5.295 3.669 -9.726 1.00 97.81 89 THR A C 1
ATOM 686 O O . THR A 1 89 ? 5.438 3.425 -8.530 1.00 97.81 89 THR A O 1
ATOM 689 N N . ILE A 1 90 ? 4.128 3.491 -10.354 1.00 97.75 90 ILE A N 1
ATOM 690 C CA . ILE A 1 90 ? 2.893 3.038 -9.692 1.00 97.75 90 ILE A CA 1
ATOM 691 C C . ILE A 1 90 ? 3.097 1.671 -9.033 1.00 97.75 90 ILE A C 1
ATOM 693 O O . ILE A 1 90 ? 2.725 1.484 -7.875 1.00 97.75 90 ILE A O 1
ATOM 697 N N . GLN A 1 91 ? 3.734 0.724 -9.727 1.00 97.81 91 GLN A N 1
ATOM 698 C CA . GLN A 1 91 ? 4.013 -0.603 -9.171 1.00 97.81 91 GLN A CA 1
ATOM 699 C C . GLN A 1 91 ? 4.962 -0.548 -7.969 1.00 97.81 91 GLN A C 1
ATOM 701 O O . GLN A 1 91 ? 4.770 -1.288 -7.003 1.00 97.81 91 GLN A O 1
ATOM 706 N N . LEU A 1 92 ? 5.966 0.337 -7.984 1.00 98.12 92 LEU A N 1
ATOM 707 C CA . LEU A 1 92 ? 6.846 0.530 -6.831 1.00 98.12 92 LEU A CA 1
ATOM 708 C C . LEU A 1 9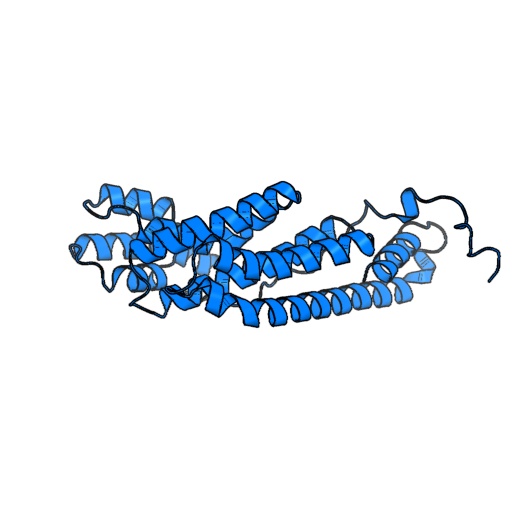2 ? 6.065 1.091 -5.641 1.00 98.12 92 LEU A C 1
ATOM 710 O O . LEU A 1 92 ? 6.159 0.548 -4.544 1.00 98.12 92 LEU A O 1
ATOM 714 N N . PHE A 1 93 ? 5.257 2.132 -5.845 1.00 98.56 93 PHE A N 1
ATOM 715 C CA . PHE A 1 93 ? 4.454 2.705 -4.764 1.00 98.56 93 PHE A CA 1
ATOM 716 C C . PHE A 1 93 ? 3.381 1.747 -4.246 1.00 98.56 93 PHE A C 1
ATOM 718 O O . PHE A 1 93 ? 3.153 1.705 -3.044 1.00 98.56 93 PHE A O 1
ATOM 725 N N . SER A 1 94 ? 2.822 0.890 -5.101 1.00 98.50 94 SER A N 1
ATOM 726 C CA . SER A 1 94 ? 1.930 -0.204 -4.691 1.00 98.50 94 SER A CA 1
ATOM 727 C C . SER A 1 94 ? 2.606 -1.135 -3.674 1.00 98.50 94 SER A C 1
ATOM 729 O O . SER A 1 94 ? 2.023 -1.482 -2.647 1.00 98.50 94 SER A O 1
ATOM 731 N N . GLN A 1 95 ? 3.880 -1.479 -3.902 1.00 98.38 95 GLN A N 1
ATOM 732 C CA . GLN A 1 95 ? 4.682 -2.280 -2.971 1.00 98.38 95 GLN A CA 1
ATOM 733 C C . GLN A 1 95 ? 4.960 -1.559 -1.643 1.00 98.38 95 GLN A C 1
ATOM 735 O O . GLN A 1 95 ? 4.999 -2.212 -0.598 1.00 98.38 95 GLN A O 1
ATOM 740 N N . LEU A 1 96 ? 5.167 -0.237 -1.672 1.00 98.56 96 LEU A N 1
ATOM 741 C CA . LEU A 1 96 ? 5.430 0.562 -0.470 1.00 98.56 96 LEU A CA 1
ATOM 742 C C . LEU A 1 96 ? 4.162 0.794 0.356 1.00 98.56 96 LEU A C 1
ATOM 744 O O . LEU A 1 96 ? 4.194 0.603 1.568 1.00 98.56 96 LEU A O 1
ATOM 748 N N . PHE A 1 97 ? 3.042 1.135 -0.282 1.00 98.75 97 PHE A N 1
ATOM 749 C CA . PHE A 1 97 ? 1.754 1.286 0.393 1.00 98.75 97 PHE A CA 1
ATOM 750 C C . PHE A 1 97 ? 1.291 -0.029 1.015 1.00 98.75 97 PHE A C 1
ATOM 752 O O . PHE A 1 97 ? 0.894 -0.035 2.176 1.00 98.75 97 PHE A O 1
ATOM 759 N N . HIS A 1 98 ? 1.446 -1.158 0.311 1.00 98.62 98 HIS A N 1
ATOM 760 C CA . HIS A 1 98 ? 1.162 -2.474 0.892 1.00 98.62 98 HIS A CA 1
ATOM 761 C C . HIS A 1 98 ? 2.023 -2.745 2.126 1.00 98.62 98 HIS A C 1
ATOM 763 O O . HIS A 1 98 ? 1.523 -3.228 3.138 1.00 98.62 98 HIS A O 1
ATOM 769 N N . TYR A 1 99 ? 3.314 -2.410 2.064 1.00 98.56 99 TYR A N 1
ATOM 770 C CA . TYR A 1 99 ? 4.214 -2.584 3.199 1.00 98.56 99 TYR A CA 1
ATOM 771 C C . TYR A 1 99 ? 3.781 -1.740 4.408 1.00 98.56 99 TYR A C 1
ATOM 773 O O . TYR A 1 99 ? 3.673 -2.278 5.506 1.00 98.56 99 TYR A O 1
ATOM 781 N N . ILE A 1 100 ? 3.455 -0.457 4.205 1.00 98.75 100 ILE A N 1
ATOM 782 C CA . ILE A 1 100 ? 2.916 0.422 5.259 1.00 98.75 100 ILE A CA 1
ATOM 783 C C . ILE A 1 100 ? 1.638 -0.185 5.850 1.00 98.75 100 ILE A C 1
ATOM 785 O O . ILE A 1 100 ? 1.547 -0.359 7.063 1.00 98.75 100 ILE A O 1
ATOM 789 N N . ASN A 1 101 ? 0.687 -0.573 4.994 1.00 98.75 101 ASN A N 1
ATOM 790 C CA . ASN A 1 101 ? -0.567 -1.200 5.399 1.00 98.75 101 ASN A CA 1
ATOM 791 C C . ASN A 1 101 ? -0.336 -2.418 6.295 1.00 98.75 101 ASN A C 1
ATOM 793 O O . ASN A 1 101 ? -0.920 -2.490 7.370 1.00 98.75 101 ASN A O 1
ATOM 797 N N . VAL A 1 102 ? 0.515 -3.358 5.875 1.00 98.25 102 VAL A N 1
ATOM 798 C CA . VAL A 1 102 ? 0.742 -4.607 6.616 1.00 98.25 102 VAL A CA 1
ATOM 799 C C . VAL A 1 102 ? 1.431 -4.355 7.949 1.00 98.25 102 VAL A C 1
ATOM 801 O O . VAL A 1 102 ? 1.005 -4.917 8.953 1.00 98.25 102 VAL A O 1
ATOM 804 N N . ILE A 1 103 ? 2.458 -3.503 7.993 1.00 98.44 103 ILE A N 1
ATOM 805 C CA . ILE A 1 103 ? 3.157 -3.215 9.250 1.00 98.44 103 ILE A CA 1
ATOM 806 C C . ILE A 1 103 ? 2.215 -2.534 10.246 1.00 98.44 103 ILE A C 1
ATOM 808 O O . ILE A 1 103 ? 2.123 -2.974 11.392 1.00 98.44 103 ILE A O 1
ATOM 812 N N . CYS A 1 104 ? 1.471 -1.512 9.816 1.00 98.62 104 CYS A N 1
ATOM 813 C CA . CYS A 1 104 ? 0.510 -0.827 10.679 1.00 98.62 104 CYS A CA 1
ATOM 814 C C . CYS A 1 104 ? -0.614 -1.763 11.134 1.00 98.62 104 CYS A C 1
ATOM 816 O O . CYS A 1 104 ? -0.915 -1.830 12.324 1.00 98.62 104 CYS A O 1
ATOM 818 N N . PHE A 1 105 ? -1.197 -2.524 10.207 1.00 98.75 105 PHE A N 1
ATOM 819 C CA . PHE A 1 105 ? -2.290 -3.443 10.502 1.00 98.75 105 PHE A CA 1
ATOM 820 C C . PHE A 1 105 ? -1.873 -4.555 11.461 1.00 98.75 105 PHE A C 1
ATOM 822 O O . PHE A 1 105 ? -2.528 -4.739 12.485 1.00 98.75 105 PHE A O 1
ATOM 829 N N . ASN A 1 106 ? -0.770 -5.252 11.175 1.00 98.62 106 ASN A N 1
ATOM 830 C CA . ASN A 1 106 ? -0.292 -6.344 12.021 1.00 98.62 106 ASN A CA 1
ATOM 831 C C . ASN A 1 106 ? 0.058 -5.839 13.425 1.00 98.62 106 ASN A C 1
ATOM 833 O O . ASN A 1 106 ? -0.284 -6.486 14.409 1.00 98.62 106 ASN A O 1
ATOM 837 N N . THR A 1 107 ? 0.671 -4.655 13.531 1.00 98.25 107 THR A N 1
ATOM 838 C CA . THR A 1 107 ? 1.013 -4.069 14.836 1.00 98.25 107 THR A CA 1
ATOM 839 C C . THR A 1 107 ? -0.235 -3.770 15.665 1.00 98.25 107 THR A C 1
ATOM 841 O O . THR A 1 107 ? -0.260 -4.088 16.851 1.00 98.25 107 THR A O 1
ATOM 844 N N . ILE A 1 108 ? -1.283 -3.206 15.053 1.00 98.00 108 ILE A N 1
ATOM 845 C CA . ILE A 1 108 ? -2.543 -2.927 15.752 1.00 98.00 108 ILE A CA 1
ATOM 846 C C . ILE A 1 108 ? -3.247 -4.230 16.132 1.00 98.00 108 ILE A C 1
ATOM 848 O O . ILE A 1 108 ? -3.570 -4.429 17.298 1.00 98.00 108 ILE A O 1
ATOM 852 N N . VAL A 1 109 ? -3.463 -5.138 15.176 1.00 98.12 109 VAL A N 1
ATOM 853 C CA . VAL A 1 109 ? -4.276 -6.343 15.404 1.00 98.12 109 VAL A CA 1
ATOM 854 C C . VAL A 1 109 ? -3.623 -7.321 16.390 1.00 98.12 109 VAL A C 1
ATOM 856 O O . VAL A 1 109 ? -4.328 -8.035 17.101 1.00 98.12 109 VAL A O 1
ATOM 859 N N . ALA A 1 110 ? -2.287 -7.340 16.470 1.00 97.56 110 ALA A N 1
ATOM 860 C CA . ALA A 1 110 ? -1.541 -8.166 17.419 1.00 97.56 110 ALA A CA 1
ATOM 861 C C . ALA A 1 110 ? -1.399 -7.521 18.811 1.00 97.56 110 ALA A C 1
ATOM 863 O O . ALA A 1 110 ? -1.019 -8.203 19.765 1.00 97.56 110 ALA A O 1
ATOM 864 N N . ASN A 1 111 ? -1.701 -6.226 18.958 1.00 96.94 111 ASN A N 1
ATOM 865 C CA . ASN A 1 111 ? -1.576 -5.500 20.217 1.00 96.94 111 ASN A CA 1
ATOM 866 C C . ASN A 1 111 ? -2.939 -4.998 20.699 1.00 96.94 111 ASN A C 1
ATOM 868 O O . ASN A 1 111 ? -3.404 -3.927 20.315 1.00 96.94 111 ASN A O 1
ATOM 872 N N . SER A 1 112 ? -3.543 -5.721 21.643 1.00 95.25 112 SER A N 1
ATOM 873 C CA . SER A 1 112 ? -4.870 -5.386 22.171 1.00 95.25 112 SER A CA 1
ATOM 874 C C . SER A 1 112 ? -4.981 -3.977 22.768 1.00 95.25 112 SER A C 1
ATOM 876 O O . SER A 1 112 ? -6.080 -3.435 22.818 1.00 95.25 112 SER A O 1
ATOM 878 N N . HIS A 1 113 ? -3.877 -3.363 23.215 1.00 95.38 113 HIS A N 1
ATOM 879 C CA . HIS A 1 113 ? -3.886 -1.974 23.694 1.00 95.38 113 HIS A CA 1
ATOM 880 C C . HIS A 1 113 ? -4.123 -0.957 22.568 1.00 95.38 113 HIS A C 1
ATOM 882 O O . HIS A 1 113 ? -4.650 0.124 22.822 1.00 95.38 113 HIS A O 1
ATOM 888 N N . MET A 1 114 ? -3.776 -1.316 21.331 1.00 97.38 114 MET A N 1
ATOM 889 C CA . MET A 1 114 ? -4.000 -0.497 20.140 1.00 97.38 114 MET A CA 1
ATOM 890 C C . MET A 1 114 ? -5.365 -0.750 19.489 1.00 97.38 114 MET A C 1
ATOM 892 O O . MET A 1 114 ? -5.809 0.042 18.663 1.00 97.38 114 MET A O 1
ATOM 896 N N . CYS A 1 115 ? -6.080 -1.806 19.880 1.00 97.62 115 CYS A N 1
ATOM 897 C CA . CYS A 1 115 ? -7.437 -2.099 19.412 1.00 97.62 115 CYS A CA 1
ATOM 898 C C . CYS A 1 115 ? -8.479 -1.202 20.107 1.00 97.62 115 CYS A C 1
ATOM 900 O O . CYS A 1 115 ? -9.343 -1.679 20.841 1.00 97.62 115 CYS A O 1
ATOM 902 N N . THR A 1 116 ? -8.380 0.115 19.919 1.00 96.94 116 THR A N 1
ATOM 903 C CA . THR A 1 116 ? -9.287 1.102 20.526 1.00 96.94 116 THR A CA 1
ATOM 904 C C . THR A 1 116 ? -9.733 2.154 19.514 1.00 96.94 116 THR A C 1
ATOM 906 O O . THR A 1 116 ? -9.043 2.419 18.530 1.00 96.94 116 THR A O 1
ATOM 909 N N . ALA A 1 117 ? -10.874 2.799 19.776 1.00 97.06 117 ALA A N 1
ATOM 910 C CA . ALA A 1 117 ? -11.379 3.888 18.939 1.00 97.06 117 ALA A CA 1
ATOM 911 C C . ALA A 1 117 ? -10.388 5.062 18.826 1.00 97.06 117 ALA A C 1
ATOM 913 O O . ALA A 1 117 ? -10.273 5.654 17.756 1.00 97.06 117 ALA A O 1
ATOM 914 N N . GLU A 1 118 ? -9.639 5.358 19.895 1.00 96.75 118 GLU A N 1
ATOM 915 C CA . GLU A 1 118 ? -8.607 6.405 19.895 1.00 96.75 118 GLU A CA 1
ATOM 916 C C . GLU A 1 118 ? -7.497 6.080 18.891 1.00 96.75 118 GLU A C 1
ATOM 918 O O . GLU A 1 118 ? -7.164 6.894 18.036 1.00 96.75 118 GLU A O 1
ATOM 923 N N . TRP A 1 119 ? -6.989 4.848 18.916 1.00 97.62 119 TRP A N 1
ATOM 924 C CA . TRP A 1 119 ? -5.996 4.390 17.947 1.00 97.62 119 TRP A CA 1
ATOM 925 C C . TRP A 1 119 ? -6.538 4.334 16.518 1.00 97.62 119 TRP A C 1
ATOM 927 O O . TRP A 1 119 ? -5.823 4.684 15.579 1.00 97.62 119 TRP A O 1
ATOM 937 N N . GLY A 1 120 ? -7.810 3.965 16.340 1.00 98.00 120 GLY A N 1
ATOM 938 C CA . GLY A 1 120 ? -8.480 4.071 15.044 1.00 98.00 120 GLY A CA 1
ATOM 939 C C . GLY A 1 120 ? -8.487 5.510 14.515 1.00 98.00 120 GLY A C 1
ATOM 940 O O . GLY A 1 120 ? -8.183 5.740 13.341 1.00 98.00 120 GLY A O 1
ATOM 941 N N . LYS A 1 121 ? -8.756 6.490 15.384 1.00 98.25 121 LYS A N 1
ATOM 942 C CA . LYS A 1 121 ? -8.720 7.913 15.031 1.00 98.25 121 LYS A CA 1
ATOM 943 C C . LYS A 1 121 ? -7.307 8.377 14.679 1.00 98.25 121 LYS A C 1
ATOM 945 O O . LYS A 1 121 ? -7.112 8.912 13.589 1.00 98.25 121 LYS A O 1
ATOM 950 N N . VAL A 1 122 ? -6.321 8.082 15.535 1.00 98.25 122 VAL A N 1
ATOM 951 C CA . VAL A 1 122 ? -4.899 8.381 15.284 1.00 98.25 122 VAL A CA 1
ATOM 952 C C . VAL A 1 122 ? -4.465 7.840 13.927 1.00 98.25 122 VAL A C 1
ATOM 954 O O . VAL A 1 122 ? -3.787 8.536 13.166 1.00 98.25 122 VAL A O 1
ATOM 957 N N . MET A 1 123 ? -4.865 6.605 13.614 1.00 98.44 123 MET A N 1
ATOM 958 C CA . MET A 1 123 ? -4.488 5.972 12.363 1.00 98.44 123 MET A CA 1
ATOM 959 C C . MET A 1 123 ? -5.162 6.639 11.157 1.00 98.44 123 MET A C 1
ATOM 961 O O . MET A 1 123 ? -4.505 6.897 10.154 1.00 98.44 123 MET A O 1
ATOM 965 N N . SER A 1 124 ? -6.448 6.977 11.261 1.00 98.56 124 SER A N 1
ATOM 966 C CA . SER A 1 124 ? -7.181 7.646 10.175 1.00 98.56 124 SER A CA 1
ATOM 967 C C . SER A 1 124 ? -6.570 9.004 9.831 1.00 98.56 124 SER A C 1
ATOM 969 O O . SER A 1 124 ? -6.320 9.292 8.664 1.00 98.56 124 SER A O 1
ATOM 971 N N . GLU A 1 125 ? -6.258 9.814 10.845 1.00 98.44 125 GLU A N 1
ATOM 972 C CA . GLU A 1 125 ? -5.662 11.142 10.656 1.00 98.44 125 GLU A CA 1
ATOM 973 C C . GLU A 1 125 ? -4.272 11.050 10.009 1.00 98.44 125 GLU A C 1
ATOM 975 O O . GLU A 1 125 ? -3.940 11.817 9.107 1.00 98.44 125 GLU A O 1
ATOM 980 N N . ARG A 1 126 ? -3.460 10.066 10.415 1.00 98.62 126 ARG A N 1
ATOM 981 C CA . ARG A 1 126 ? -2.124 9.859 9.840 1.00 98.62 126 ARG A CA 1
ATOM 982 C C . ARG A 1 126 ? -2.166 9.290 8.418 1.00 98.62 126 ARG A C 1
ATOM 984 O O . ARG A 1 126 ? -1.355 9.702 7.591 1.00 98.62 126 ARG A O 1
ATOM 991 N N . LEU A 1 127 ? -3.084 8.369 8.115 1.00 98.69 127 LEU A N 1
ATOM 992 C CA . LEU A 1 127 ? -3.248 7.817 6.762 1.00 98.69 127 LEU A CA 1
ATOM 993 C C . LEU A 1 127 ? -3.760 8.865 5.779 1.00 98.69 127 LEU A C 1
ATOM 995 O O . LEU A 1 127 ? -3.227 8.947 4.675 1.00 98.69 127 LEU A O 1
ATOM 999 N N . GLN A 1 128 ? -4.678 9.735 6.205 1.00 98.75 128 GLN A N 1
ATOM 1000 C CA . GLN A 1 128 ? -5.187 10.825 5.374 1.00 98.75 128 GLN A CA 1
ATOM 1001 C C . GLN A 1 128 ? -4.063 11.744 4.865 1.00 98.75 128 GLN A C 1
ATOM 1003 O O . GLN A 1 128 ? -4.102 12.211 3.727 1.00 98.75 128 GLN A O 1
ATOM 1008 N N . LEU A 1 129 ? -3.024 11.983 5.674 1.00 98.81 129 LEU A N 1
ATOM 1009 C CA . LEU A 1 129 ? -1.847 12.750 5.249 1.00 98.81 129 LEU A CA 1
ATOM 1010 C C . LEU A 1 129 ? -1.041 12.025 4.157 1.00 98.81 129 LEU A C 1
ATOM 1012 O O . LEU A 1 129 ? -0.544 12.673 3.231 1.00 98.81 129 LEU A O 1
ATOM 1016 N N . LEU A 1 130 ? -0.921 10.695 4.240 1.00 98.81 130 LEU A N 1
ATOM 1017 C CA . LEU A 1 130 ? -0.258 9.888 3.208 1.00 98.81 130 LEU A CA 1
ATOM 1018 C C . LEU A 1 130 ? -1.071 9.856 1.909 1.00 98.81 130 LEU A C 1
ATOM 1020 O O . LEU A 1 130 ? -0.499 9.998 0.829 1.00 98.81 130 LEU A O 1
ATOM 1024 N N . GLU A 1 131 ? -2.389 9.714 2.012 1.00 98.81 131 GLU A N 1
ATOM 1025 C CA . GLU A 1 131 ? -3.318 9.672 0.879 1.00 98.81 131 GLU A CA 1
ATOM 1026 C C . GLU A 1 131 ? -3.382 11.010 0.147 1.00 98.81 131 GLU A C 1
ATOM 1028 O O . GLU A 1 131 ? -3.217 11.053 -1.070 1.00 98.81 131 GLU A O 1
ATOM 1033 N N . LEU A 1 132 ? -3.492 12.122 0.880 1.00 98.75 132 LEU A N 1
ATOM 1034 C CA . LEU A 1 132 ? -3.459 13.464 0.295 1.00 98.75 132 LEU A CA 1
ATOM 1035 C C . LEU A 1 132 ? -2.127 13.737 -0.417 1.00 98.75 132 LEU A C 1
ATOM 1037 O O . LEU A 1 132 ? -2.075 14.426 -1.440 1.00 98.75 132 LEU A O 1
ATOM 1041 N N . TRP A 1 133 ? -1.019 13.219 0.117 1.00 98.69 133 TRP A N 1
ATOM 1042 C CA . TRP A 1 133 ? 0.258 13.284 -0.582 1.00 98.69 133 TRP A CA 1
ATOM 1043 C C . TRP A 1 133 ? 0.250 12.429 -1.854 1.00 98.69 133 TRP A C 1
ATOM 1045 O O . TRP A 1 133 ? 0.715 12.910 -2.889 1.00 98.69 133 TRP A O 1
ATOM 1055 N N . ALA A 1 134 ? -0.283 11.205 -1.795 1.00 98.81 134 ALA A N 1
ATOM 1056 C CA . ALA A 1 134 ? -0.364 10.295 -2.934 1.00 98.81 134 ALA A CA 1
ATOM 1057 C C . ALA A 1 134 ? -1.212 10.884 -4.072 1.00 98.81 134 ALA A C 1
ATOM 1059 O O . ALA A 1 134 ? -0.759 10.883 -5.215 1.00 98.81 134 ALA A O 1
ATOM 1060 N N . GLU A 1 135 ? -2.362 11.483 -3.759 1.00 98.62 135 GLU A N 1
ATOM 1061 C CA . GLU A 1 135 ? -3.219 12.205 -4.711 1.00 98.62 135 GLU A CA 1
ATOM 1062 C C . GLU A 1 135 ? -2.442 13.318 -5.430 1.00 98.62 135 GLU A C 1
ATOM 1064 O O . GLU A 1 135 ? -2.421 13.401 -6.657 1.00 98.62 135 GLU A O 1
ATOM 1069 N N . ARG A 1 136 ? -1.672 14.127 -4.690 1.00 98.44 136 ARG A N 1
ATOM 1070 C CA . ARG A 1 136 ? -0.814 15.171 -5.286 1.00 98.44 136 ARG A CA 1
ATOM 1071 C C . ARG A 1 136 ? 0.295 14.616 -6.185 1.00 98.44 136 ARG A C 1
ATOM 1073 O O . ARG A 1 136 ? 0.878 15.376 -6.961 1.00 98.44 136 ARG A O 1
ATOM 1080 N N . GLN A 1 137 ? 0.639 13.334 -6.062 1.00 98.12 137 GLN A N 1
ATOM 1081 C CA . GLN A 1 137 ? 1.607 12.663 -6.932 1.00 98.12 137 GLN A CA 1
ATOM 1082 C C . GLN A 1 137 ? 0.964 11.897 -8.100 1.00 98.12 137 GLN A C 1
ATOM 1084 O O . GLN A 1 137 ? 1.721 11.418 -8.947 1.00 98.12 137 GLN A O 1
ATOM 1089 N N . GLY A 1 138 ? -0.370 11.794 -8.172 1.00 97.88 138 GLY A N 1
ATOM 1090 C CA . GLY A 1 138 ? -1.076 10.942 -9.137 1.00 97.88 138 GLY A CA 1
ATOM 1091 C C . GLY A 1 138 ? -1.013 9.450 -8.782 1.00 97.88 138 GLY A C 1
ATOM 1092 O O . GLY A 1 138 ? -0.856 8.606 -9.665 1.00 97.88 138 GLY A O 1
ATOM 1093 N N . LEU A 1 139 ? -1.002 9.129 -7.486 1.00 98.56 139 LEU A N 1
ATOM 1094 C CA . LEU A 1 139 ? -0.889 7.773 -6.936 1.00 98.56 139 LEU A CA 1
ATOM 1095 C C . LEU A 1 139 ? -2.120 7.363 -6.108 1.00 98.56 139 LEU A C 1
ATOM 1097 O O . LEU A 1 139 ? -2.067 6.345 -5.419 1.00 98.56 139 LEU A O 1
ATOM 1101 N N . GLU A 1 140 ? -3.211 8.127 -6.170 1.00 98.31 140 GLU A N 1
ATOM 1102 C CA . GLU A 1 140 ? -4.433 7.934 -5.383 1.00 98.31 140 GLU A CA 1
ATOM 1103 C C . GLU A 1 140 ? -4.995 6.515 -5.516 1.00 98.31 140 GLU A C 1
ATOM 1105 O O . GLU A 1 140 ? -5.185 5.838 -4.514 1.00 98.31 140 GLU A O 1
ATOM 1110 N N . LEU A 1 141 ? -5.113 5.983 -6.736 1.00 98.31 141 LEU A N 1
ATOM 1111 C CA . LEU A 1 141 ? -5.658 4.637 -6.954 1.00 98.31 141 LEU A CA 1
ATOM 1112 C C . LEU A 1 141 ? -4.791 3.535 -6.327 1.00 98.31 141 LEU A C 1
ATOM 1114 O O . LEU A 1 141 ? -5.306 2.523 -5.847 1.00 98.31 141 LEU A O 1
ATOM 1118 N N . ALA A 1 142 ? -3.468 3.716 -6.333 1.00 98.06 142 ALA A N 1
ATOM 1119 C CA . ALA A 1 142 ? -2.551 2.770 -5.707 1.00 98.06 142 ALA A CA 1
ATOM 1120 C C . ALA A 1 142 ? -2.629 2.859 -4.177 1.00 98.06 142 ALA A C 1
ATOM 1122 O O . ALA A 1 142 ? -2.624 1.823 -3.511 1.00 98.06 142 ALA A O 1
ATOM 1123 N N . ALA A 1 143 ? -2.723 4.073 -3.626 1.00 98.62 143 ALA A N 1
ATOM 1124 C CA . ALA A 1 143 ? -2.901 4.294 -2.195 1.00 98.62 143 ALA A CA 1
ATOM 1125 C C . ALA A 1 143 ? -4.232 3.701 -1.709 1.00 98.62 143 ALA A C 1
ATOM 1127 O O . ALA A 1 143 ? -4.215 2.851 -0.820 1.00 98.62 143 ALA A O 1
ATOM 1128 N N . ASP A 1 144 ? -5.345 4.034 -2.366 1.00 98.00 144 ASP A N 1
ATOM 1129 C CA . ASP A 1 144 ? -6.685 3.525 -2.056 1.00 98.00 144 ASP A CA 1
ATOM 1130 C C . ASP A 1 144 ? -6.716 1.997 -2.050 1.00 98.00 144 ASP A C 1
ATOM 1132 O O . ASP A 1 144 ? -7.255 1.372 -1.137 1.00 98.00 144 ASP A O 1
ATOM 1136 N N . CYS A 1 145 ? -6.104 1.367 -3.056 1.00 97.50 145 CYS A N 1
ATOM 1137 C CA . CYS A 1 145 ? -6.076 -0.085 -3.167 1.00 97.50 145 CYS A CA 1
ATOM 1138 C C . CYS A 1 145 ? -5.234 -0.737 -2.059 1.00 97.50 145 CYS A C 1
ATOM 1140 O O . CYS A 1 145 ? -5.668 -1.719 -1.447 1.00 97.50 145 CYS A O 1
ATOM 1142 N N . HIS A 1 146 ? -4.031 -0.217 -1.806 1.00 98.44 146 HIS A N 1
ATOM 1143 C CA . HIS A 1 146 ? -3.034 -0.891 -0.971 1.00 98.44 146 HIS A CA 1
ATOM 1144 C C . HIS A 1 146 ? -3.031 -0.463 0.502 1.00 98.44 146 HIS A C 1
ATOM 1146 O O . HIS A 1 146 ? -2.477 -1.196 1.318 1.00 98.44 146 HIS A O 1
ATOM 1152 N N . LEU A 1 147 ? -3.689 0.644 0.863 1.00 98.62 147 LEU A N 1
ATOM 1153 C CA . LEU A 1 147 ? -3.954 1.063 2.250 1.00 98.62 147 LEU A CA 1
ATOM 1154 C C . LEU A 1 147 ? -5.357 0.661 2.739 1.00 98.62 147 LEU A C 1
ATOM 1156 O O . LEU A 1 147 ? -5.697 0.852 3.906 1.00 98.62 147 LEU A O 1
ATOM 1160 N N . ALA A 1 148 ? -6.178 0.053 1.875 1.00 98.00 148 ALA A N 1
ATOM 1161 C CA . ALA A 1 148 ? -7.581 -0.239 2.164 1.00 98.00 148 ALA A CA 1
ATOM 1162 C C . ALA A 1 148 ? -7.818 -1.015 3.468 1.00 98.00 148 ALA A C 1
ATOM 1164 O O . ALA A 1 148 ? -8.796 -0.755 4.165 1.00 98.00 148 ALA A O 1
ATOM 1165 N N . LYS A 1 149 ? -6.969 -1.996 3.801 1.00 98.12 149 LYS A N 1
A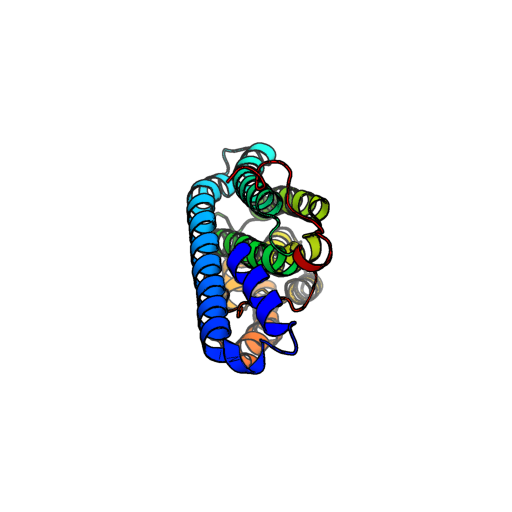TOM 1166 C CA . LYS A 1 149 ? -7.200 -2.845 4.979 1.00 98.12 149 LYS A CA 1
ATOM 1167 C C . LYS A 1 149 ? -6.944 -2.082 6.278 1.00 98.12 149 LYS A C 1
ATOM 1169 O O . LYS A 1 149 ? -7.779 -2.159 7.177 1.00 98.12 149 LYS A O 1
ATOM 1174 N N . ILE A 1 150 ? -5.851 -1.324 6.376 1.00 98.69 150 ILE A N 1
ATOM 1175 C CA . ILE A 1 150 ? -5.587 -0.490 7.553 1.00 98.69 150 ILE A CA 1
ATOM 1176 C C . ILE A 1 150 ? -6.629 0.630 7.694 1.00 98.69 150 ILE A C 1
ATOM 1178 O O . ILE A 1 150 ? -7.076 0.888 8.809 1.00 98.69 150 ILE A O 1
ATOM 1182 N N . ASN A 1 151 ? -7.122 1.196 6.587 1.00 98.69 151 ASN A N 1
ATOM 1183 C CA . ASN A 1 151 ? -8.246 2.137 6.611 1.00 98.69 151 ASN A CA 1
ATOM 1184 C C . ASN A 1 151 ? -9.536 1.497 7.137 1.00 98.69 151 ASN A C 1
ATOM 1186 O O . ASN A 1 151 ? -10.171 2.035 8.041 1.00 98.69 151 ASN A O 1
ATOM 1190 N N . GLN A 1 152 ? -9.904 0.314 6.634 1.00 98.44 152 GLN A N 1
ATOM 1191 C CA . GLN A 1 152 ? -11.074 -0.416 7.133 1.00 98.44 152 GLN A CA 1
ATOM 1192 C C . GLN A 1 152 ? -10.913 -0.825 8.604 1.00 98.44 152 GLN A C 1
ATOM 1194 O O . GLN A 1 152 ? -11.891 -0.793 9.344 1.00 98.44 152 GLN A O 1
ATOM 1199 N N . CYS A 1 153 ? -9.701 -1.168 9.049 1.00 98.56 153 CYS A N 1
ATOM 1200 C CA . CYS A 1 153 ? -9.388 -1.421 10.458 1.00 98.56 153 CYS A CA 1
ATOM 1201 C C . CYS A 1 153 ? -9.617 -0.170 11.316 1.00 98.56 153 CYS A C 1
ATOM 1203 O O . CYS A 1 153 ? -10.294 -0.233 12.341 1.00 98.56 153 CYS A O 1
ATOM 1205 N N . ALA A 1 154 ? -9.092 0.978 10.885 1.00 98.44 154 ALA A N 1
ATOM 1206 C CA . ALA A 1 154 ? -9.251 2.246 11.583 1.00 98.44 154 ALA A CA 1
ATOM 1207 C C . ALA A 1 154 ? -10.728 2.672 11.659 1.00 98.44 154 ALA A C 1
ATOM 1209 O O . ALA A 1 154 ? -11.203 3.066 12.727 1.00 98.44 154 ALA A O 1
ATOM 1210 N N . GLN A 1 155 ? -11.476 2.523 10.559 1.00 98.12 155 GLN A N 1
ATOM 1211 C CA . GLN A 1 155 ? -12.923 2.738 10.510 1.00 98.12 155 GLN A CA 1
ATOM 1212 C C . GLN A 1 155 ? -13.662 1.801 11.474 1.00 98.12 155 GLN A C 1
ATOM 1214 O O . GLN A 1 155 ? -14.514 2.251 12.238 1.00 98.12 155 GLN A O 1
ATOM 1219 N N . PHE A 1 156 ? -13.317 0.510 11.475 1.00 97.75 156 PHE A N 1
ATOM 1220 C CA . PHE A 1 156 ? -13.940 -0.492 12.336 1.00 97.75 156 PHE A CA 1
ATOM 1221 C C . PHE A 1 156 ? -13.762 -0.169 13.823 1.00 97.75 156 PHE A C 1
ATOM 1223 O O . PHE A 1 156 ? -14.722 -0.242 14.588 1.00 97.75 156 PHE A O 1
ATOM 1230 N N . LEU A 1 157 ? -12.559 0.238 14.235 1.00 97.62 157 LEU A N 1
ATOM 1231 C CA . LEU A 1 157 ? -12.266 0.606 15.623 1.00 97.62 157 LEU A CA 1
ATOM 1232 C C . LEU A 1 157 ? -13.065 1.829 16.099 1.00 97.62 157 LEU A C 1
ATOM 1234 O O . LEU A 1 157 ? -13.456 1.886 17.261 1.00 97.62 157 LEU A O 1
ATOM 1238 N N . GLN A 1 158 ? -13.334 2.790 15.213 1.00 97.25 158 GLN A N 1
ATOM 1239 C CA . GLN A 1 158 ? -14.054 4.027 15.549 1.00 97.25 158 GLN A CA 1
ATOM 1240 C C . GLN A 1 158 ? -15.575 3.905 15.457 1.00 97.25 158 GLN A C 1
ATOM 1242 O O . GLN A 1 158 ? -16.295 4.662 16.110 1.00 97.25 158 GLN A O 1
ATOM 1247 N N . ALA A 1 159 ? -16.075 3.001 14.617 1.00 96.69 159 ALA A N 1
ATOM 1248 C CA . ALA A 1 159 ? -17.498 2.897 14.351 1.00 96.69 159 ALA A CA 1
ATOM 1249 C C . ALA A 1 159 ? -18.287 2.475 15.607 1.00 96.69 159 ALA A C 1
ATOM 1251 O O . ALA A 1 159 ? -17.813 1.630 16.382 1.00 96.69 159 ALA A O 1
ATOM 1252 N N . PRO A 1 160 ? -19.501 3.026 15.806 1.00 94.06 160 PRO A N 1
ATOM 1253 C CA . PRO A 1 160 ? -20.390 2.594 16.874 1.00 94.06 160 PRO A CA 1
ATOM 1254 C C . PRO A 1 160 ? -20.818 1.137 16.662 1.00 94.06 160 PRO A C 1
ATOM 1256 O O . PRO A 1 160 ? -21.036 0.686 15.539 1.00 94.06 160 PRO A O 1
ATOM 1259 N N . LYS A 1 161 ? -20.923 0.401 17.771 1.00 94.25 161 LYS A N 1
ATOM 1260 C CA . LYS A 1 161 ? -21.253 -1.032 17.806 1.00 94.25 161 LYS A CA 1
ATOM 1261 C C . LYS A 1 161 ? -22.371 -1.285 18.811 1.00 94.25 161 LYS A C 1
ATOM 1263 O O . LYS A 1 161 ? -22.214 -2.051 19.760 1.00 94.25 161 LYS A O 1
ATOM 1268 N N . SER A 1 162 ? -23.476 -0.559 18.656 1.00 94.50 162 SER A N 1
ATOM 1269 C CA . SER A 1 162 ? -24.585 -0.538 19.615 1.00 94.50 162 SER A CA 1
ATOM 1270 C C . SER A 1 162 ? -25.742 -1.464 19.231 1.00 94.50 162 SER A C 1
ATOM 1272 O O . SER A 1 162 ? -26.529 -1.857 20.094 1.00 94.50 162 SER A O 1
ATOM 1274 N N . SER A 1 163 ? -25.830 -1.866 17.959 1.00 96.44 163 SER A N 1
ATOM 1275 C CA . SER A 1 163 ? -26.883 -2.750 17.454 1.00 96.44 163 SER A CA 1
ATOM 1276 C C . SER A 1 163 ? -26.372 -3.777 16.441 1.00 96.44 163 SER A C 1
ATOM 1278 O O . SER A 1 163 ? -25.276 -3.662 15.894 1.00 96.44 163 SER A O 1
ATOM 1280 N N . VAL A 1 164 ? -27.187 -4.804 16.186 1.00 96.00 164 VAL A N 1
ATOM 1281 C CA . VAL A 1 164 ? -26.897 -5.826 15.167 1.00 96.00 164 VAL A CA 1
ATOM 1282 C C . VAL A 1 164 ? -26.868 -5.213 13.765 1.00 96.00 164 VAL A C 1
ATOM 1284 O O . VAL A 1 164 ? -25.981 -5.548 12.990 1.00 96.00 164 VAL A O 1
ATOM 1287 N N . GLU A 1 165 ? -27.790 -4.294 13.465 1.00 95.50 165 GLU A N 1
ATOM 1288 C CA . GLU A 1 165 ? -27.861 -3.574 12.185 1.00 95.50 165 GLU A CA 1
ATOM 1289 C C . GLU A 1 165 ? -26.562 -2.793 11.916 1.00 95.50 165 GLU A C 1
ATOM 1291 O O . GLU A 1 165 ? -25.987 -2.888 10.834 1.00 95.50 165 GLU A O 1
ATOM 1296 N N . GLU A 1 166 ? -26.046 -2.079 12.925 1.00 95.06 166 GLU A N 1
ATOM 1297 C CA . GLU A 1 166 ? -24.781 -1.335 12.821 1.00 95.06 166 GLU A CA 1
ATOM 1298 C C . GLU A 1 166 ? -23.593 -2.264 12.568 1.00 95.06 166 GLU A C 1
ATOM 1300 O O . GLU A 1 166 ? -22.791 -2.009 11.670 1.00 95.06 166 GLU A O 1
ATOM 1305 N N . ILE A 1 167 ? -23.499 -3.371 13.312 1.00 94.50 167 ILE A N 1
ATOM 1306 C CA . ILE A 1 167 ? -22.464 -4.387 13.082 1.00 94.50 167 ILE A CA 1
ATOM 1307 C C . ILE A 1 167 ? -22.565 -4.952 11.665 1.00 94.50 167 ILE A C 1
ATOM 1309 O O . ILE A 1 167 ? -21.537 -5.158 11.022 1.00 94.50 167 ILE A O 1
ATOM 1313 N N . GLN A 1 168 ? -23.781 -5.175 11.162 1.00 93.31 168 GLN A N 1
ATOM 1314 C CA . GLN A 1 168 ? -23.989 -5.700 9.819 1.00 93.31 168 GLN A CA 1
ATOM 1315 C C . GLN A 1 168 ? -23.506 -4.742 8.735 1.00 93.31 168 GLN A C 1
ATOM 1317 O O . GLN A 1 168 ? -22.740 -5.132 7.852 1.00 93.31 168 GLN A O 1
ATOM 1322 N N . GLN A 1 169 ? -23.886 -3.473 8.830 1.00 93.94 169 GLN A N 1
ATOM 1323 C CA . GLN A 1 169 ? -23.425 -2.439 7.904 1.00 93.94 169 GLN A CA 1
ATOM 1324 C C . GLN A 1 169 ? -21.904 -2.255 7.969 1.00 93.94 169 GLN A C 1
ATOM 1326 O O . GLN A 1 169 ? -21.240 -2.110 6.935 1.00 93.94 169 GLN A O 1
ATOM 1331 N N . LEU A 1 170 ? -21.339 -2.310 9.178 1.00 93.06 170 LEU A N 1
ATOM 1332 C CA . LEU A 1 170 ? -19.906 -2.177 9.393 1.00 93.06 170 LEU A CA 1
ATOM 1333 C C . LEU A 1 170 ? -19.133 -3.360 8.808 1.00 93.06 170 LEU A C 1
ATOM 1335 O O . LEU A 1 170 ? -18.153 -3.145 8.104 1.00 93.06 170 LEU A O 1
ATOM 1339 N N . ALA A 1 171 ? -19.584 -4.595 9.028 1.00 89.50 171 ALA A N 1
ATOM 1340 C CA . ALA A 1 171 ? -18.946 -5.785 8.469 1.00 89.50 171 ALA A CA 1
ATOM 1341 C C . ALA A 1 171 ? -18.992 -5.799 6.930 1.00 89.50 171 ALA A C 1
ATOM 1343 O O . ALA A 1 171 ? -18.009 -6.180 6.297 1.00 89.50 171 ALA A O 1
ATOM 1344 N N . CYS A 1 172 ? -20.077 -5.306 6.320 1.00 90.50 172 CYS A N 1
ATOM 1345 C CA . CYS A 1 172 ? -20.153 -5.110 4.868 1.00 90.50 172 CYS A CA 1
ATOM 1346 C C . CYS A 1 172 ? -19.158 -4.055 4.358 1.00 90.50 172 CYS A C 1
ATOM 1348 O O . CYS A 1 172 ? -18.583 -4.219 3.285 1.00 90.50 172 CYS A O 1
ATOM 1350 N N . SER A 1 173 ? -18.939 -2.976 5.113 1.00 93.56 173 SER A N 1
ATOM 1351 C CA . SER A 1 173 ? -18.008 -1.900 4.733 1.00 93.56 173 SER A CA 1
ATOM 1352 C C . SER A 1 173 ? -16.543 -2.300 4.954 1.00 93.56 173 SER A C 1
ATOM 1354 O O . SER A 1 173 ? -15.671 -1.992 4.143 1.00 93.56 173 SER A O 1
ATOM 1356 N N . CYS A 1 174 ? -16.281 -3.050 6.024 1.00 95.88 174 CYS A N 1
ATOM 1357 C CA . CYS A 1 174 ? -14.973 -3.551 6.434 1.00 95.88 174 CYS A CA 1
ATOM 1358 C C . CYS A 1 174 ? -14.722 -4.988 5.936 1.00 95.88 174 CYS A C 1
ATOM 1360 O O . CYS A 1 174 ? -14.120 -5.802 6.636 1.00 95.88 174 CYS A O 1
ATOM 1362 N N . PHE A 1 175 ? -15.176 -5.300 4.718 1.00 94.44 175 PHE A N 1
ATOM 1363 C CA . PHE A 1 175 ? -15.155 -6.643 4.123 1.00 94.44 175 PHE A CA 1
ATOM 1364 C C . PHE A 1 175 ? -13.753 -7.239 3.912 1.00 94.44 175 PHE A C 1
ATOM 1366 O O . PHE A 1 175 ? -13.628 -8.405 3.544 1.00 94.44 175 PHE A O 1
ATOM 1373 N N . ARG A 1 176 ? -12.679 -6.460 4.099 1.00 95.94 176 ARG A N 1
ATOM 1374 C CA . ARG A 1 176 ? -11.301 -6.968 4.041 1.00 95.94 176 ARG A CA 1
ATOM 1375 C C . ARG A 1 176 ? -10.842 -7.565 5.369 1.00 95.94 176 ARG A C 1
ATOM 1377 O O . ARG A 1 176 ? -9.805 -8.224 5.373 1.00 95.94 176 ARG A O 1
ATOM 1384 N N . LEU A 1 177 ? -11.552 -7.332 6.474 1.00 97.94 177 LEU A N 1
ATOM 1385 C CA . LEU A 1 177 ? -11.222 -7.885 7.788 1.00 97.94 177 LEU A CA 1
ATOM 1386 C C . LEU A 1 177 ? -11.815 -9.289 7.927 1.00 97.94 177 LEU A C 1
ATOM 1388 O O . LEU A 1 177 ? -13.023 -9.471 7.809 1.00 97.94 177 LEU A O 1
ATOM 1392 N N . ASN A 1 178 ? -10.959 -10.276 8.177 1.00 98.12 178 ASN A N 1
ATOM 1393 C CA . ASN A 1 178 ? -11.388 -11.660 8.367 1.00 98.12 178 ASN A CA 1
ATOM 1394 C C . ASN A 1 178 ? -11.865 -11.932 9.805 1.00 98.12 178 ASN A C 1
ATOM 1396 O O . ASN A 1 178 ? -11.759 -11.074 10.686 1.00 98.12 178 ASN A O 1
ATOM 1400 N N . SER A 1 179 ? -12.410 -13.123 10.042 1.00 97.88 179 SER A N 1
ATOM 1401 C CA . SER A 1 179 ? -13.016 -13.502 11.325 1.00 97.88 179 SER A CA 1
ATOM 1402 C C . SER A 1 179 ? -12.044 -13.408 12.508 1.00 97.88 179 SER A C 1
ATOM 1404 O O . SER A 1 179 ? -12.393 -12.858 13.557 1.00 97.88 179 SER A O 1
ATOM 1406 N N . LEU A 1 180 ? -10.798 -13.858 12.324 1.00 98.31 180 LEU A N 1
ATOM 1407 C CA . LEU A 1 180 ? -9.738 -13.778 13.334 1.00 98.31 180 LEU A CA 1
ATOM 1408 C C . LEU A 1 180 ? -9.378 -12.322 13.649 1.00 98.31 180 LEU A C 1
ATOM 1410 O O . LEU A 1 180 ? -9.222 -11.954 14.813 1.00 98.31 180 LEU A O 1
ATOM 1414 N N . GLN A 1 181 ? -9.290 -11.489 12.612 1.00 98.44 181 GLN A N 1
ATOM 1415 C CA . GLN A 1 181 ? -8.979 -10.066 12.722 1.00 98.44 181 GLN A CA 1
ATOM 1416 C C . GLN A 1 181 ? -10.093 -9.311 13.452 1.00 98.44 181 GLN A C 1
ATOM 1418 O O . GLN A 1 181 ? -9.813 -8.603 14.416 1.00 98.44 181 GLN A O 1
ATOM 1423 N N . MET A 1 182 ? -11.362 -9.502 13.072 1.00 97.25 182 MET A N 1
ATOM 1424 C CA . MET A 1 182 ? -12.487 -8.876 13.779 1.00 97.25 182 MET A CA 1
ATOM 1425 C C . MET A 1 182 ? -12.568 -9.329 15.240 1.00 97.25 182 MET A C 1
ATOM 1427 O O . MET A 1 182 ? -12.785 -8.502 16.124 1.00 97.25 182 MET A O 1
ATOM 1431 N N . SER A 1 183 ? -12.338 -10.617 15.517 1.00 97.12 183 SER A N 1
ATOM 1432 C CA . SER A 1 183 ? -12.306 -11.126 16.891 1.00 97.12 183 SER A CA 1
ATOM 1433 C C . SER A 1 183 ? -11.218 -10.452 17.733 1.00 97.12 183 SER A C 1
ATOM 1435 O O . SER A 1 183 ? -11.466 -10.135 18.896 1.00 97.12 183 SER A O 1
ATOM 1437 N N . ALA A 1 184 ? -10.024 -10.238 17.175 1.00 98.12 184 ALA A N 1
ATOM 1438 C CA . ALA A 1 184 ? -8.927 -9.575 17.877 1.00 98.12 184 ALA A CA 1
ATOM 1439 C C . ALA A 1 184 ? -9.213 -8.084 18.122 1.00 98.12 184 ALA A C 1
ATOM 1441 O O . ALA A 1 184 ? -9.005 -7.587 19.229 1.00 98.12 184 ALA A O 1
ATOM 1442 N N . LEU A 1 185 ? -9.759 -7.382 17.123 1.00 97.62 185 LEU A N 1
ATOM 1443 C CA . LEU A 1 185 ? -10.102 -5.960 17.233 1.00 97.62 185 LEU A CA 1
ATOM 1444 C C . LEU A 1 185 ? -11.203 -5.697 18.274 1.00 97.62 185 LEU A C 1
ATOM 1446 O O . LEU A 1 185 ? -11.180 -4.667 18.938 1.00 97.62 185 LEU A O 1
ATOM 1450 N N . LEU A 1 186 ? -12.140 -6.633 18.457 1.00 95.88 186 LEU A N 1
ATOM 1451 C CA . LEU A 1 186 ? -13.230 -6.514 19.433 1.00 95.88 186 LEU A CA 1
ATOM 1452 C C . LEU A 1 186 ? -12.866 -6.999 20.843 1.00 95.88 186 LEU A C 1
ATOM 1454 O O . LEU A 1 186 ? -13.666 -6.838 21.763 1.00 95.88 186 LEU A O 1
ATOM 1458 N N . GLN A 1 187 ? -11.687 -7.594 21.047 1.00 93.25 187 GLN A N 1
ATOM 1459 C CA . GLN A 1 187 ? -11.356 -8.309 22.284 1.00 93.25 187 GLN A CA 1
ATOM 1460 C C . GLN A 1 187 ? -11.447 -7.436 23.549 1.00 93.25 187 GLN A C 1
ATOM 1462 O O . GLN A 1 187 ? -11.824 -7.931 24.612 1.00 93.25 187 GLN A O 1
ATOM 1467 N N . GLN A 1 188 ? -11.089 -6.153 23.448 1.00 89.56 188 GLN A N 1
ATOM 1468 C CA . GLN A 1 188 ? -11.113 -5.201 24.568 1.00 89.56 188 GLN A CA 1
ATOM 1469 C C . GLN A 1 188 ? -12.402 -4.368 24.623 1.00 89.56 188 GLN A C 1
ATOM 1471 O O . GLN A 1 188 ? -12.625 -3.633 25.591 1.00 89.56 188 GLN A O 1
ATOM 1476 N N . GLU A 1 189 ? -13.265 -4.467 23.610 1.00 90.94 189 GLU A N 1
ATOM 1477 C CA . GLU A 1 189 ? -14.501 -3.699 23.570 1.00 90.94 189 GLU A CA 1
ATOM 1478 C C . GLU A 1 189 ? -15.539 -4.261 24.544 1.00 90.94 189 GLU A C 1
ATOM 1480 O O . GLU A 1 189 ? -15.826 -5.458 24.600 1.00 90.94 189 GLU A O 1
ATOM 1485 N N . LYS A 1 190 ? -16.163 -3.369 25.317 1.00 91.81 190 LYS A N 1
ATOM 1486 C CA . LYS A 1 190 ? -17.220 -3.726 26.270 1.00 91.81 190 LYS A CA 1
ATOM 1487 C C . LYS A 1 190 ? -18.586 -3.748 25.583 1.00 91.81 190 LYS A C 1
ATOM 1489 O O . LYS A 1 190 ? -19.478 -2.993 25.963 1.00 91.81 190 LYS A O 1
ATOM 1494 N N . ILE A 1 191 ? -18.738 -4.608 24.577 1.00 94.06 191 ILE A N 1
ATOM 1495 C CA . ILE A 1 191 ? -19.992 -4.787 23.834 1.00 94.06 191 ILE A CA 1
ATOM 1496 C C . ILE A 1 191 ? -20.660 -6.139 24.143 1.00 94.06 191 ILE A C 1
ATOM 1498 O O . ILE A 1 191 ? -19.992 -7.088 24.565 1.00 94.06 191 ILE A O 1
ATOM 1502 N N . PRO A 1 192 ? -21.988 -6.257 23.964 1.00 96.25 192 PRO A N 1
ATOM 1503 C CA . PRO A 1 192 ? -22.694 -7.524 24.122 1.00 96.25 192 PRO A CA 1
ATOM 1504 C C . PRO A 1 192 ? -22.126 -8.640 23.231 1.00 96.25 192 PRO A C 1
ATOM 1506 O O . PRO A 1 192 ? -21.859 -8.432 22.048 1.00 96.25 192 PRO A O 1
ATOM 1509 N N . ARG A 1 193 ? -22.001 -9.858 23.778 1.00 94.81 193 ARG A N 1
ATOM 1510 C CA . ARG A 1 193 ? -21.423 -11.015 23.060 1.00 94.81 193 ARG A CA 1
ATOM 1511 C C . ARG A 1 193 ? -22.132 -11.332 21.745 1.00 94.81 193 ARG A C 1
ATOM 1513 O O . ARG A 1 193 ? -21.476 -11.660 20.771 1.00 94.81 193 ARG A O 1
ATOM 1520 N N . ASN A 1 194 ? -23.451 -11.156 21.682 1.00 95.94 194 ASN A N 1
ATOM 1521 C CA . ASN A 1 194 ? -24.211 -11.381 20.453 1.00 95.94 194 ASN A CA 1
ATOM 1522 C C . ASN A 1 194 ? -23.791 -10.444 19.304 1.00 95.94 194 ASN A C 1
ATOM 1524 O O . ASN A 1 194 ? -23.947 -10.819 18.142 1.00 95.94 194 ASN A O 1
ATOM 1528 N N . LEU A 1 195 ? -23.279 -9.244 19.604 1.00 96.56 195 LEU A N 1
ATOM 1529 C CA . LEU A 1 195 ? -22.740 -8.330 18.593 1.00 96.56 195 LEU A CA 1
ATOM 1530 C C . LEU A 1 195 ? -21.380 -8.815 18.085 1.00 96.56 195 LEU A C 1
AT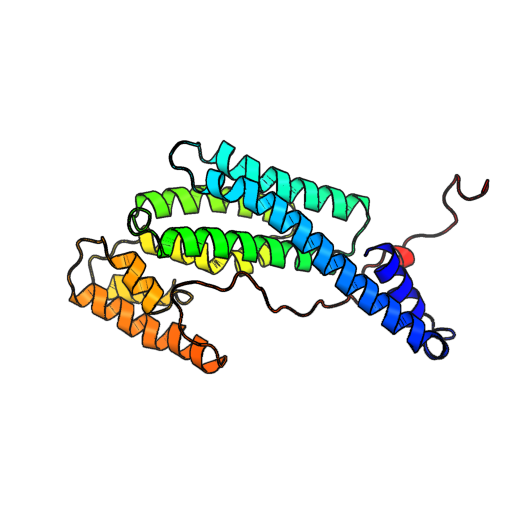OM 1532 O O . LEU A 1 195 ? -21.171 -8.849 16.875 1.00 96.56 195 LEU A O 1
ATOM 1536 N N . VAL A 1 196 ? -20.512 -9.279 18.991 1.00 96.31 196 VAL A N 1
ATOM 1537 C CA . VAL A 1 196 ? -19.230 -9.917 18.640 1.00 96.31 196 VAL A CA 1
ATOM 1538 C C . VAL A 1 196 ? -19.464 -11.135 17.745 1.00 96.31 196 VAL A C 1
ATOM 1540 O O . VAL A 1 196 ? -18.913 -11.209 16.650 1.00 96.31 196 VAL A O 1
ATOM 1543 N N . ASP A 1 197 ? -20.357 -12.038 18.155 1.00 96.69 197 ASP A N 1
ATOM 1544 C CA . ASP A 1 197 ? -20.701 -13.242 17.391 1.00 96.69 197 ASP A CA 1
ATOM 1545 C C . ASP A 1 197 ? -21.264 -12.896 16.005 1.00 96.69 197 ASP A C 1
ATOM 1547 O O . ASP A 1 197 ? -21.050 -13.619 15.035 1.00 96.69 197 ASP A O 1
ATOM 1551 N N . THR A 1 198 ? -22.000 -11.787 15.888 1.00 96.75 198 THR A N 1
ATOM 1552 C CA . THR A 1 198 ? -22.538 -11.339 14.598 1.00 96.75 198 THR A CA 1
ATOM 1553 C C . THR A 1 198 ? -21.436 -10.809 13.687 1.00 96.75 198 THR A C 1
ATOM 1555 O O . THR A 1 198 ? -21.399 -11.208 12.527 1.00 96.75 198 THR A O 1
ATOM 1558 N N . ALA A 1 199 ? -20.510 -9.996 14.203 1.00 96.19 199 ALA A N 1
ATOM 1559 C CA . ALA A 1 199 ? -19.370 -9.504 13.430 1.00 96.19 199 ALA A CA 1
ATOM 1560 C C . ALA A 1 199 ? -18.509 -10.663 12.897 1.00 96.19 199 ALA A C 1
ATOM 1562 O O . ALA A 1 199 ? -18.215 -10.719 11.704 1.00 96.19 199 ALA A O 1
ATOM 1563 N N . ILE A 1 200 ? -18.185 -11.630 13.765 1.00 97.31 200 ILE A N 1
ATOM 1564 C CA . ILE A 1 200 ? -17.385 -12.809 13.405 1.00 97.31 200 ILE A CA 1
ATOM 1565 C C . ILE A 1 200 ? -18.089 -13.626 12.318 1.00 97.31 200 ILE A C 1
ATOM 1567 O O . ILE A 1 200 ? -17.487 -13.871 11.276 1.00 97.31 200 ILE A O 1
ATOM 1571 N N . ARG A 1 201 ? -19.373 -13.973 12.497 1.00 97.62 201 ARG A N 1
ATOM 1572 C CA . ARG A 1 201 ? -20.135 -14.741 11.491 1.00 97.62 201 ARG A CA 1
ATOM 1573 C C . ARG A 1 201 ? -20.178 -14.059 10.126 1.00 97.62 201 ARG A C 1
ATOM 1575 O O . ARG A 1 201 ? -20.164 -14.727 9.098 1.00 97.62 201 ARG A O 1
ATOM 1582 N N . MET A 1 202 ? -20.252 -12.732 10.098 1.00 96.25 202 MET A N 1
ATOM 1583 C CA . MET A 1 202 ? -20.261 -11.999 8.835 1.00 96.25 202 MET A CA 1
ATOM 1584 C C . MET A 1 202 ? -18.909 -12.024 8.141 1.00 96.25 202 MET A C 1
ATOM 1586 O O . MET A 1 202 ? -18.853 -12.275 6.938 1.00 96.25 202 MET A O 1
ATOM 1590 N N . ALA A 1 203 ? -17.828 -11.825 8.893 1.00 97.12 203 ALA A N 1
ATOM 1591 C CA . ALA A 1 203 ? -16.482 -11.965 8.357 1.00 97.12 203 ALA A CA 1
ATOM 1592 C C . ALA A 1 203 ? -16.224 -13.390 7.839 1.00 97.12 203 ALA A C 1
ATOM 1594 O O . ALA A 1 203 ? -15.670 -13.543 6.752 1.00 97.12 203 ALA A O 1
ATOM 1595 N N . GLU A 1 204 ? -16.708 -14.418 8.547 1.00 97.56 204 GLU A N 1
ATOM 1596 C CA . GLU A 1 204 ? -16.659 -15.812 8.088 1.00 97.56 204 GLU A CA 1
ATOM 1597 C C . GLU A 1 204 ? -17.368 -16.001 6.739 1.00 97.56 204 GLU A C 1
ATOM 1599 O O . GLU A 1 204 ? -16.824 -16.656 5.853 1.00 97.56 204 GLU A O 1
ATOM 1604 N N . SER A 1 205 ? -18.547 -15.398 6.561 1.00 95.56 205 SER A N 1
ATOM 1605 C CA . SER A 1 205 ? -19.344 -15.526 5.329 1.00 95.56 205 SER A CA 1
ATOM 1606 C C . SER A 1 205 ? -18.836 -14.711 4.135 1.00 95.56 205 SER A C 1
ATOM 1608 O O . SER A 1 205 ? -19.306 -14.909 3.022 1.00 95.56 205 SER A O 1
ATOM 1610 N N . VAL A 1 206 ? -17.919 -13.760 4.342 1.00 92.88 206 VAL A N 1
ATOM 1611 C CA . VAL A 1 206 ? -17.458 -12.851 3.278 1.00 92.88 206 VAL A CA 1
ATOM 1612 C C . VAL A 1 206 ? -15.943 -12.905 3.136 1.00 92.88 206 VAL A C 1
ATOM 1614 O O . VAL A 1 206 ? -15.423 -13.414 2.145 1.00 92.88 206 VAL A O 1
ATOM 1617 N N . ALA A 1 207 ? -15.219 -12.384 4.125 1.00 95.31 207 ALA A N 1
ATOM 1618 C CA . ALA A 1 207 ? -13.772 -12.231 4.067 1.00 95.31 207 ALA A CA 1
ATOM 1619 C C . ALA A 1 207 ? -13.050 -13.585 4.111 1.00 95.31 207 ALA A C 1
ATOM 1621 O O . ALA A 1 207 ? -12.104 -13.808 3.348 1.00 95.31 207 ALA A O 1
ATOM 1622 N N . ASP A 1 208 ? -13.495 -14.506 4.970 1.00 97.44 208 ASP A N 1
ATOM 1623 C CA . ASP A 1 208 ? -12.894 -15.835 5.062 1.00 97.44 208 ASP A CA 1
ATOM 1624 C C . ASP A 1 208 ? -13.219 -16.682 3.828 1.00 97.44 208 ASP A C 1
ATOM 1626 O O . ASP A 1 208 ? -12.332 -17.360 3.312 1.00 97.44 208 ASP A O 1
ATOM 1630 N N . GLU A 1 209 ? -14.464 -16.651 3.341 1.00 96.06 209 GLU A N 1
ATOM 1631 C CA . GLU A 1 209 ? -14.854 -17.332 2.100 1.00 96.06 209 GLU A CA 1
ATOM 1632 C C . GLU A 1 209 ? -14.034 -16.836 0.908 1.00 96.06 209 GLU A C 1
ATOM 1634 O O . GLU A 1 209 ? -13.465 -17.656 0.186 1.00 96.06 209 GLU A O 1
ATOM 1639 N N . LEU A 1 210 ? -13.877 -15.515 0.757 1.00 93.88 210 LEU A N 1
ATOM 1640 C CA . LEU A 1 210 ? -13.031 -14.928 -0.281 1.00 93.88 210 LEU A CA 1
ATOM 1641 C C . LEU A 1 210 ? -11.576 -15.399 -0.142 1.00 93.88 210 LEU A C 1
ATOM 1643 O O . LEU A 1 210 ? -10.979 -15.874 -1.108 1.00 93.88 210 LEU A O 1
ATOM 1647 N N . THR A 1 211 ? -11.028 -15.361 1.075 1.00 94.19 211 THR A N 1
ATOM 1648 C CA . THR A 1 211 ? -9.655 -15.813 1.357 1.00 94.19 211 THR A CA 1
ATOM 1649 C C . THR A 1 211 ? -9.457 -17.287 0.989 1.00 94.19 211 THR A C 1
ATOM 1651 O O . THR A 1 211 ? -8.471 -17.632 0.338 1.00 94.19 211 THR A O 1
ATOM 1654 N N . ARG A 1 212 ? -10.409 -18.158 1.347 1.00 95.88 212 ARG A N 1
ATOM 1655 C CA . ARG A 1 212 ? -10.364 -19.586 0.999 1.00 95.88 212 ARG A CA 1
ATOM 1656 C C . ARG A 1 212 ? -10.550 -19.817 -0.500 1.00 95.88 212 ARG A C 1
ATOM 1658 O O . ARG A 1 212 ? -9.902 -20.707 -1.045 1.00 95.88 212 ARG A O 1
ATOM 1665 N N . SER A 1 213 ? -11.389 -19.023 -1.171 1.00 95.38 213 SER A N 1
ATOM 1666 C CA . SER A 1 213 ? -11.596 -19.108 -2.625 1.00 95.38 213 SER A CA 1
ATOM 1667 C C . SER A 1 213 ? -10.333 -18.760 -3.420 1.00 95.38 213 SER A C 1
ATOM 1669 O O . SER A 1 213 ? -10.072 -19.376 -4.450 1.00 95.38 213 SER A O 1
ATOM 1671 N N . ASP A 1 214 ? -9.487 -17.883 -2.870 1.00 91.25 214 ASP A N 1
ATOM 1672 C CA . ASP A 1 214 ? -8.154 -17.569 -3.396 1.00 91.25 214 ASP A CA 1
ATOM 1673 C C . ASP A 1 214 ? -7.104 -18.657 -3.080 1.00 91.25 214 ASP A C 1
ATOM 1675 O O . ASP A 1 214 ? -5.918 -18.481 -3.363 1.00 91.25 214 ASP A O 1
ATOM 1679 N N . GLY A 1 215 ? -7.492 -19.765 -2.437 1.00 92.50 215 GLY A N 1
ATOM 1680 C CA . GLY A 1 215 ? -6.577 -20.825 -2.003 1.00 92.50 215 GLY A CA 1
ATOM 1681 C C . GLY A 1 215 ? -5.664 -20.420 -0.842 1.00 92.50 215 GLY A C 1
ATOM 1682 O O . GLY A 1 215 ? -4.626 -21.048 -0.628 1.00 92.50 215 GLY A O 1
ATOM 1683 N N . ARG A 1 216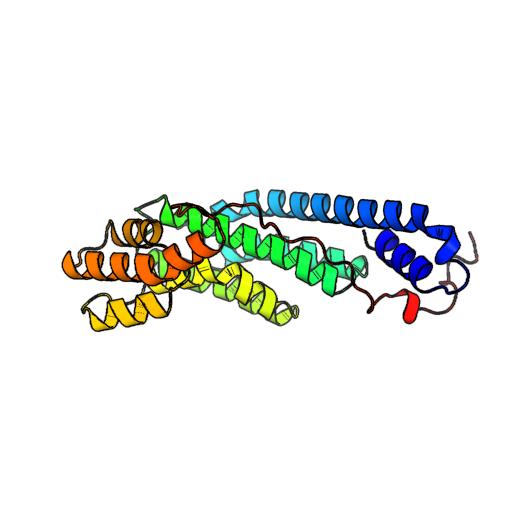 ? -6.022 -19.366 -0.098 1.00 93.06 216 ARG A N 1
ATOM 1684 C CA . ARG A 1 216 ? -5.254 -18.861 1.045 1.00 93.06 216 ARG A CA 1
ATOM 1685 C C . ARG A 1 216 ? -5.868 -19.312 2.367 1.00 93.06 216 ARG A C 1
ATOM 1687 O O . ARG A 1 216 ? -7.060 -19.587 2.484 1.00 93.06 216 ARG A O 1
ATOM 1694 N N . GLU A 1 217 ? -5.023 -19.375 3.386 1.00 94.81 217 GLU A N 1
ATOM 1695 C CA . GLU A 1 217 ? -5.438 -19.648 4.759 1.00 94.81 217 GLU A CA 1
ATOM 1696 C C . GLU A 1 217 ? -5.870 -18.352 5.456 1.00 94.81 217 GLU A C 1
ATOM 1698 O O . GLU A 1 217 ? -5.236 -17.307 5.289 1.00 94.81 217 GLU A O 1
ATOM 1703 N N . VAL A 1 218 ? -6.927 -18.427 6.267 1.00 97.19 218 VAL A N 1
ATOM 1704 C CA . VAL A 1 218 ? -7.359 -17.313 7.120 1.00 97.19 218 VAL A CA 1
ATOM 1705 C C . VAL A 1 218 ? -6.360 -17.156 8.264 1.00 97.19 218 VAL A C 1
ATOM 1707 O O . VAL A 1 218 ? -6.139 -18.088 9.034 1.00 97.19 218 VAL A O 1
ATOM 1710 N N . ARG A 1 219 ? -5.748 -15.975 8.375 1.00 97.44 219 ARG A N 1
ATOM 1711 C CA . ARG A 1 219 ? -4.713 -15.668 9.370 1.00 97.44 219 ARG A CA 1
ATOM 1712 C C . ARG A 1 219 ? -4.994 -14.344 10.057 1.00 97.44 219 ARG A C 1
ATOM 1714 O O . ARG A 1 219 ? -5.604 -13.455 9.471 1.00 97.44 219 ARG A O 1
ATOM 1721 N N . LEU A 1 220 ? -4.520 -14.216 11.293 1.00 97.75 220 LEU A N 1
ATOM 1722 C CA . LEU A 1 220 ? -4.605 -12.959 12.029 1.00 97.75 220 LEU A CA 1
ATOM 1723 C C . LEU A 1 220 ? -3.780 -11.866 11.332 1.00 97.75 220 LEU A C 1
ATOM 1725 O O . LEU A 1 220 ? -4.297 -10.796 11.024 1.00 97.75 220 LEU A O 1
ATOM 1729 N N . GLU A 1 221 ? -2.520 -12.173 11.036 1.00 97.88 221 GLU A N 1
ATOM 1730 C CA . GLU A 1 221 ? -1.569 -11.250 10.422 1.00 97.88 221 GLU A CA 1
ATOM 1731 C C . GLU A 1 221 ? -1.522 -11.400 8.898 1.00 97.88 221 GLU A C 1
ATOM 1733 O O . GLU A 1 221 ? -1.605 -12.502 8.347 1.00 97.88 221 GLU A O 1
ATOM 1738 N N . GLU A 1 222 ? -1.343 -10.272 8.217 1.00 95.81 222 GLU A N 1
ATOM 1739 C CA . GLU A 1 222 ? -1.141 -10.208 6.774 1.00 95.81 222 GLU A CA 1
ATOM 1740 C C . GLU A 1 222 ? 0.324 -10.449 6.397 1.00 95.81 222 GLU A C 1
ATOM 1742 O O . GLU A 1 222 ? 1.247 -10.135 7.153 1.00 95.81 222 GLU A O 1
ATOM 1747 N N . SER A 1 223 ? 0.552 -10.962 5.185 1.00 94.00 223 SER A N 1
ATOM 1748 C CA . SER A 1 223 ? 1.908 -11.174 4.674 1.00 94.00 223 SER A CA 1
ATOM 1749 C C . SER A 1 223 ? 2.556 -9.857 4.217 1.00 94.00 223 SER A C 1
ATOM 1751 O O . SER A 1 223 ? 1.952 -9.123 3.425 1.00 94.00 223 SER A O 1
ATOM 1753 N N . PRO A 1 224 ? 3.815 -9.572 4.609 1.00 88.69 224 PRO A N 1
ATOM 1754 C CA . PRO A 1 224 ? 4.564 -8.416 4.105 1.00 88.69 224 PRO A CA 1
ATOM 1755 C C . PRO A 1 224 ? 4.957 -8.559 2.621 1.00 88.69 224 PRO A C 1
ATOM 1757 O O . PRO A 1 224 ? 5.408 -7.600 1.979 1.00 88.69 224 PRO A O 1
ATOM 1760 N N . GLU A 1 225 ? 4.804 -9.753 2.049 1.00 88.62 225 GLU A N 1
ATOM 1761 C CA . GLU A 1 225 ? 5.079 -10.034 0.644 1.00 88.62 225 GLU A CA 1
ATOM 1762 C C . GLU A 1 225 ? 3.834 -9.790 -0.213 1.00 88.62 225 GLU A C 1
ATOM 1764 O O . GLU A 1 225 ? 2.847 -10.528 -0.153 1.00 88.62 225 GLU A O 1
ATOM 1769 N N . LEU A 1 226 ? 3.900 -8.754 -1.054 1.00 89.19 226 LEU A N 1
ATOM 1770 C CA . LEU A 1 226 ? 2.912 -8.527 -2.101 1.00 89.19 226 LEU A CA 1
ATOM 1771 C C . LEU A 1 226 ? 3.348 -9.295 -3.348 1.00 89.19 226 LEU A C 1
ATOM 1773 O O . LEU A 1 226 ? 4.281 -8.889 -4.046 1.00 89.19 226 LEU A O 1
ATOM 1777 N N . HIS A 1 227 ? 2.647 -10.389 -3.627 1.00 83.19 227 HIS A N 1
ATOM 1778 C CA . HIS A 1 227 ? 2.897 -11.289 -4.753 1.00 83.19 227 HIS A CA 1
ATOM 1779 C C . HIS A 1 227 ? 2.369 -10.713 -6.079 1.00 83.19 227 HIS A C 1
ATOM 1781 O O . HIS A 1 227 ? 1.558 -11.330 -6.764 1.00 83.19 227 HIS A O 1
ATOM 1787 N N . LEU A 1 228 ? 2.812 -9.506 -6.434 1.00 83.56 228 LEU A N 1
ATOM 1788 C CA . LEU A 1 228 ? 2.510 -8.879 -7.716 1.00 83.56 228 LEU A CA 1
ATOM 1789 C C . LEU A 1 228 ? 3.673 -9.125 -8.681 1.00 83.56 228 LEU A C 1
ATOM 1791 O O . LEU A 1 228 ? 4.802 -8.705 -8.415 1.00 83.56 228 LEU A O 1
ATOM 1795 N N . ALA A 1 229 ? 3.401 -9.789 -9.803 1.00 87.56 229 ALA A N 1
ATOM 1796 C CA . ALA A 1 229 ? 4.376 -9.903 -10.880 1.00 87.56 229 ALA A CA 1
ATOM 1797 C C . ALA A 1 229 ? 4.666 -8.511 -11.461 1.00 87.56 229 ALA A C 1
ATOM 1799 O O . ALA A 1 229 ? 3.738 -7.750 -11.729 1.00 87.56 229 ALA A O 1
ATOM 1800 N N . LEU A 1 230 ? 5.946 -8.185 -11.668 1.00 91.62 230 LEU A N 1
ATOM 1801 C CA . LEU A 1 230 ? 6.317 -6.927 -12.309 1.00 91.62 230 LEU A CA 1
ATOM 1802 C C . LEU A 1 230 ? 5.829 -6.933 -13.760 1.00 91.62 230 LEU A C 1
ATOM 1804 O O . LEU A 1 230 ? 6.294 -7.732 -14.574 1.00 91.62 230 LEU A O 1
ATOM 1808 N N . LEU A 1 231 ? 4.940 -6.002 -14.080 1.00 94.00 231 LEU A N 1
ATOM 1809 C CA . LEU A 1 231 ? 4.460 -5.760 -15.429 1.00 94.00 231 LEU A CA 1
ATOM 1810 C C . LEU A 1 231 ? 5.362 -4.719 -16.088 1.00 94.00 231 LEU A C 1
ATOM 1812 O O . LEU A 1 231 ? 5.477 -3.583 -15.623 1.00 94.00 231 LEU A O 1
ATOM 1816 N N . LEU A 1 232 ? 6.036 -5.119 -17.162 1.00 92.69 232 LEU A N 1
ATOM 1817 C CA . LEU A 1 232 ? 6.828 -4.191 -17.957 1.00 92.69 232 LEU A CA 1
ATOM 1818 C C . LEU A 1 232 ? 5.878 -3.382 -18.850 1.00 92.69 232 LEU A C 1
ATOM 1820 O O . LEU A 1 232 ? 5.050 -3.996 -19.518 1.00 92.69 232 LEU A O 1
ATOM 1824 N N . PRO A 1 233 ? 5.972 -2.043 -18.853 1.00 91.56 233 PRO A N 1
ATOM 1825 C CA . PRO A 1 233 ? 5.127 -1.221 -19.706 1.00 91.56 233 PRO A CA 1
ATOM 1826 C C . PRO A 1 233 ? 5.473 -1.429 -21.181 1.00 91.56 233 PRO A C 1
ATOM 1828 O O . PRO A 1 233 ? 6.634 -1.673 -21.521 1.00 91.56 233 PRO A O 1
ATOM 1831 N N . ASP A 1 234 ? 4.462 -1.293 -22.036 1.00 86.44 234 ASP A N 1
ATOM 1832 C CA . ASP A 1 234 ? 4.608 -1.352 -23.493 1.00 86.44 234 ASP A CA 1
ATOM 1833 C C . ASP A 1 234 ? 4.793 0.041 -24.118 1.00 86.44 234 ASP A C 1
ATOM 1835 O O . ASP A 1 234 ? 5.265 0.140 -25.247 1.00 86.44 234 ASP A O 1
ATOM 1839 N N . ASP A 1 235 ? 4.467 1.114 -23.392 1.00 88.19 235 ASP A N 1
ATOM 1840 C CA . ASP A 1 235 ? 4.492 2.502 -23.858 1.00 88.19 235 ASP A CA 1
ATOM 1841 C C . ASP A 1 235 ? 4.984 3.488 -22.777 1.00 88.19 235 ASP A C 1
ATOM 1843 O O . ASP A 1 235 ? 5.337 3.109 -21.656 1.00 88.19 235 ASP A O 1
ATOM 1847 N N . GLY A 1 236 ? 5.042 4.781 -23.121 1.00 85.88 236 GLY A N 1
ATOM 1848 C CA . GLY A 1 236 ? 5.384 5.857 -22.183 1.00 85.88 236 GLY A CA 1
ATOM 1849 C C . GLY A 1 236 ? 6.880 5.975 -21.878 1.00 85.88 236 GLY A C 1
ATOM 1850 O O . GLY A 1 236 ? 7.260 6.451 -20.803 1.00 85.88 236 GLY A O 1
ATOM 1851 N N . PHE A 1 237 ? 7.733 5.521 -22.796 1.00 88.25 237 PHE A N 1
ATOM 1852 C CA . PHE A 1 237 ? 9.183 5.581 -22.661 1.00 88.25 237 PHE A CA 1
ATOM 1853 C C . PHE A 1 237 ? 9.753 6.899 -23.193 1.00 88.25 237 PHE A C 1
ATOM 1855 O O . PHE A 1 237 ? 9.223 7.538 -24.102 1.00 88.25 237 PHE A O 1
ATOM 1862 N N . SER A 1 238 ? 10.867 7.336 -22.608 1.00 83.19 238 SER A N 1
ATOM 1863 C CA . SER A 1 238 ? 11.511 8.597 -22.979 1.00 83.19 238 SER A CA 1
ATOM 1864 C C . SER A 1 238 ? 12.088 8.549 -24.393 1.00 83.19 238 SER A C 1
ATOM 1866 O O . SER A 1 238 ? 12.098 9.575 -25.078 1.00 83.19 238 SER A O 1
ATOM 1868 N N . CYS A 1 239 ? 12.572 7.384 -24.836 1.00 79.69 239 CYS A N 1
ATOM 1869 C CA . CYS A 1 239 ? 13.137 7.207 -26.176 1.00 79.69 239 CYS A CA 1
ATOM 1870 C C . CYS A 1 239 ? 12.142 7.499 -27.316 1.00 79.69 239 CYS A C 1
ATOM 1872 O O . CYS A 1 239 ? 12.566 7.896 -28.405 1.00 79.69 239 CYS A O 1
ATOM 1874 N N . ASP A 1 240 ? 10.835 7.425 -27.056 1.00 80.62 240 ASP A N 1
ATOM 1875 C CA . ASP A 1 240 ? 9.807 7.748 -28.049 1.00 80.62 240 ASP A CA 1
ATOM 1876 C C . ASP A 1 240 ? 9.769 9.246 -28.381 1.00 80.62 240 ASP A C 1
ATOM 1878 O O . ASP A 1 240 ? 9.538 9.635 -29.533 1.00 80.62 240 ASP A O 1
ATOM 1882 N N . VAL A 1 241 ? 10.050 10.092 -27.383 1.00 79.50 241 VAL A N 1
ATOM 1883 C CA . VAL A 1 241 ? 9.880 11.554 -27.442 1.00 79.50 241 VAL A CA 1
ATOM 1884 C C . VAL A 1 241 ? 11.212 12.288 -27.604 1.00 79.50 241 VAL A C 1
ATOM 1886 O O . VAL A 1 241 ? 11.281 13.317 -28.278 1.00 79.50 241 VAL A O 1
ATOM 1889 N N . VAL A 1 242 ? 12.286 11.784 -26.994 1.00 78.19 242 VAL A N 1
ATOM 1890 C CA . VAL A 1 242 ? 13.602 12.431 -27.040 1.00 78.19 242 VAL A CA 1
ATOM 1891 C C . VAL A 1 242 ? 14.213 12.282 -28.439 1.00 78.19 242 VAL A C 1
ATOM 1893 O O . VAL A 1 242 ? 14.222 11.207 -29.040 1.00 78.19 242 VAL A O 1
ATOM 1896 N N . ARG A 1 243 ? 14.726 13.392 -28.980 1.00 77.00 243 ARG A N 1
ATOM 1897 C CA . ARG A 1 243 ? 15.380 13.467 -30.293 1.00 77.00 243 ARG A CA 1
ATOM 1898 C C . ARG A 1 243 ? 16.725 14.179 -30.168 1.00 77.00 243 ARG A C 1
ATOM 1900 O O . ARG A 1 243 ? 16.853 15.126 -29.397 1.00 77.00 243 ARG A O 1
ATOM 1907 N N . GLY A 1 244 ? 17.691 13.756 -30.983 1.00 75.38 244 GLY A N 1
ATOM 1908 C CA . GLY A 1 244 ? 19.029 14.351 -31.045 1.00 75.38 244 GLY A CA 1
ATOM 1909 C C . GLY A 1 244 ? 19.991 13.849 -29.964 1.00 75.38 244 GLY A C 1
ATOM 1910 O O . GLY A 1 244 ? 19.646 13.007 -29.137 1.00 75.38 244 GLY A O 1
ATOM 1911 N N . ILE A 1 245 ? 21.219 14.366 -30.001 1.00 73.38 245 ILE A N 1
ATOM 1912 C CA . ILE A 1 245 ? 22.278 14.070 -29.029 1.00 73.38 245 ILE A CA 1
ATOM 1913 C C . ILE A 1 245 ? 22.336 15.239 -28.034 1.00 73.38 245 ILE A C 1
ATOM 1915 O O . ILE A 1 245 ? 22.425 16.386 -28.480 1.00 73.38 245 ILE A O 1
ATOM 1919 N N . PRO A 1 246 ? 22.277 14.999 -26.710 1.00 72.75 246 PRO A N 1
ATOM 1920 C CA . PRO A 1 246 ? 22.410 16.061 -25.720 1.00 72.75 246 PRO A CA 1
ATOM 1921 C C . PRO A 1 246 ? 23.716 16.845 -25.897 1.00 72.75 246 PRO A C 1
ATOM 1923 O O . PRO A 1 246 ? 24.784 16.263 -26.100 1.00 72.75 246 PRO A O 1
ATOM 1926 N N . SER A 1 247 ? 23.643 18.169 -25.767 1.00 61.88 247 SER A N 1
ATOM 1927 C CA . SER A 1 247 ? 24.823 19.036 -25.709 1.00 61.88 247 SER A CA 1
ATOM 1928 C C . SER A 1 247 ? 25.720 18.603 -24.542 1.00 61.88 247 SER A C 1
ATOM 1930 O O . SER A 1 247 ? 25.280 18.641 -23.393 1.00 61.88 247 SER A O 1
ATOM 1932 N N . GLY A 1 248 ? 26.940 18.153 -24.852 1.00 69.44 248 GLY A N 1
ATOM 1933 C CA . GLY A 1 248 ? 27.900 17.573 -23.902 1.00 69.44 248 GLY A CA 1
ATOM 1934 C C . GLY A 1 248 ? 28.229 16.091 -24.135 1.00 69.44 248 GLY A C 1
ATOM 1935 O O . GLY A 1 248 ? 29.217 15.614 -23.597 1.00 69.44 248 GLY A O 1
ATOM 1936 N N . LEU A 1 249 ? 27.452 15.371 -24.955 1.00 68.06 249 LEU A N 1
ATOM 1937 C CA . LEU A 1 249 ? 27.797 14.019 -25.442 1.00 68.06 249 LEU A CA 1
ATOM 1938 C C . LEU A 1 249 ? 28.559 14.043 -26.774 1.00 68.06 249 LEU A C 1
ATOM 1940 O O . LEU A 1 249 ? 29.112 13.033 -27.181 1.00 68.06 249 LEU A O 1
ATOM 1944 N N . VAL A 1 250 ? 28.567 15.190 -27.455 1.00 63.78 250 VAL A N 1
ATOM 1945 C CA . VAL A 1 250 ? 29.293 15.400 -28.719 1.00 63.78 250 VAL A CA 1
ATOM 1946 C C . VAL A 1 250 ? 30.811 15.480 -28.491 1.00 63.78 250 VAL A C 1
ATOM 1948 O O . VAL A 1 250 ? 31.578 15.243 -29.417 1.00 63.78 250 VAL A O 1
ATOM 1951 N N . ASP A 1 251 ? 31.230 15.772 -27.256 1.00 64.50 251 ASP A N 1
ATOM 1952 C CA . ASP A 1 251 ? 32.631 15.970 -26.865 1.00 64.50 251 ASP A CA 1
ATOM 1953 C C . ASP A 1 251 ? 33.263 14.734 -26.182 1.00 64.50 251 ASP A C 1
ATOM 1955 O O . ASP A 1 251 ? 34.394 14.823 -25.699 1.00 64.50 251 ASP A O 1
ATOM 1959 N N . PHE A 1 252 ? 32.541 13.606 -26.111 1.00 53.84 252 PHE A N 1
ATOM 1960 C CA . PHE A 1 252 ? 33.003 12.332 -25.537 1.00 53.84 252 PHE A CA 1
ATOM 1961 C C . PHE A 1 252 ? 33.333 11.289 -26.607 1.00 53.84 252 PHE A C 1
ATOM 1963 O O . PHE A 1 252 ? 32.608 11.223 -27.624 1.00 53.84 252 PHE A O 1
#

Organism: Ceratitis capitata (NCBI:txid7213)

Sequence (252 aa):
MANSSEFLHFLKSDRHISAFSVQAQEVLAESVQTAFRNLVNCFRMELSQTLNQFLSETIDHDSAAGLVLTVLGSAMALLRRCRVNAALTIQLFSQLFHYINVICFNTIVANSHMCTAEWGKVMSERLQLLELWAERQGLELAADCHLAKINQCAQFLQAPKSSVEEIQQLACSCFRLNSLQMSALLQQEKIPRNLVDTAIRMAESVADELTRSDGREVRLEESPELHLALLLPDDGFSCDVVRGIPSGLVDF

pLDDT: mean 94.61, std 6.62, range [53.84, 98.81]

Radius of gyration: 22.23 Å; chains: 1; bounding box: 61×40×64 Å